Protein AF-0000000067995203 (afdb_homodimer)

Structure (mmCIF, N/CA/C/O backbone):
data_AF-0000000067995203-model_v1
#
loop_
_entity.id
_entity.type
_entity.pdbx_description
1 polymer 'Molybdopterin converting factor'
#
loop_
_atom_site.group_PDB
_atom_site.id
_atom_site.type_symbol
_atom_site.label_atom_id
_atom_site.label_alt_id
_atom_site.label_comp_id
_atom_site.label_asym_id
_atom_site.label_entity_id
_atom_site.label_seq_id
_atom_site.pdbx_PDB_ins_code
_atom_site.Cartn_x
_atom_site.Cartn_y
_atom_site.Cartn_z
_atom_site.occupancy
_atom_site.B_iso_or_equiv
_atom_site.auth_seq_id
_atom_site.auth_comp_id
_atom_site.auth_asym_id
_atom_site.auth_atom_id
_atom_site.pdbx_PDB_model_num
ATOM 1 N N . MET A 1 1 ? -20.234 -5.094 -6.039 1 70 1 MET A N 1
ATOM 2 C CA . MET A 1 1 ? -20.188 -4.992 -4.582 1 70 1 MET A CA 1
ATOM 3 C C . MET A 1 1 ? -20.172 -3.531 -4.141 1 70 1 MET A C 1
ATOM 5 O O . MET A 1 1 ? -19.625 -2.674 -4.836 1 70 1 MET A O 1
ATOM 9 N N . ASP A 1 2 ? -20.859 -3.227 -3.012 1 87.19 2 ASP A N 1
ATOM 10 C CA . ASP A 1 2 ? -20.953 -1.839 -2.568 1 87.19 2 ASP A CA 1
ATOM 11 C C . ASP A 1 2 ? -19.672 -1.395 -1.884 1 87.19 2 ASP A C 1
ATOM 13 O O . ASP A 1 2 ? -19.031 -2.182 -1.184 1 87.19 2 ASP A O 1
ATOM 17 N N . SER A 1 3 ? -19.219 -0.251 -2.26 1 94.94 3 SER A N 1
ATOM 18 C CA . SER A 1 3 ? -18.062 0.352 -1.594 1 94.94 3 SER A CA 1
ATOM 19 C C . SER A 1 3 ? -18.422 0.775 -0.17 1 94.94 3 SER A C 1
ATOM 21 O O . SER A 1 3 ? -19.578 1.061 0.134 1 94.94 3 SER A O 1
ATOM 23 N N . THR A 1 4 ? -17.422 0.722 0.713 1 97.31 4 THR A N 1
ATOM 24 C CA . THR A 1 4 ? -17.641 1.031 2.121 1 97.31 4 THR A CA 1
ATOM 25 C C . THR A 1 4 ? -16.438 1.755 2.717 1 97.31 4 THR A C 1
ATOM 27 O O . THR A 1 4 ? -15.297 1.429 2.4 1 97.31 4 THR A O 1
ATOM 30 N N . VAL A 1 5 ? -16.734 2.762 3.533 1 98.69 5 VAL A N 1
ATOM 31 C CA . VAL A 1 5 ? -15.711 3.332 4.406 1 98.69 5 VAL A CA 1
ATOM 32 C C . VAL A 1 5 ? -15.68 2.568 5.73 1 98.69 5 VAL A C 1
ATOM 34 O O . VAL A 1 5 ? -16.625 2.646 6.52 1 98.69 5 VAL A O 1
ATOM 37 N N . VAL A 1 6 ? -14.664 1.92 5.98 1 98.75 6 VAL A N 1
ATOM 38 C CA . VAL A 1 6 ? -14.531 1.045 7.141 1 98.75 6 VAL A CA 1
ATOM 39 C C . VAL A 1 6 ? -14.18 1.872 8.375 1 98.75 6 VAL A C 1
ATOM 41 O O . VAL A 1 6 ? -14.633 1.57 9.477 1 98.75 6 VAL A O 1
ATOM 44 N N . HIS A 1 7 ? -13.352 2.887 8.148 1 98.88 7 HIS A N 1
ATOM 45 C CA . HIS A 1 7 ? -12.836 3.635 9.289 1 98.88 7 HIS A CA 1
ATOM 46 C C . HIS A 1 7 ? -12.227 4.965 8.852 1 98.88 7 HIS A C 1
ATOM 48 O O . HIS A 1 7 ? -11.617 5.051 7.781 1 98.88 7 HIS A O 1
ATOM 54 N N . ALA A 1 8 ? -12.406 5.941 9.594 1 98.88 8 ALA A N 1
ATOM 55 C CA . ALA A 1 8 ? -11.727 7.23 9.508 1 98.88 8 ALA A CA 1
ATOM 56 C C . ALA A 1 8 ? -11.414 7.777 10.898 1 98.88 8 ALA A C 1
ATOM 58 O O . ALA A 1 8 ? -12.273 7.793 11.773 1 98.88 8 ALA A O 1
ATOM 59 N N . SER A 1 9 ? -10.18 8.195 11.094 1 98.81 9 SER A N 1
ATOM 60 C CA . SER A 1 9 ? -9.883 8.781 12.398 1 98.81 9 SER A CA 1
ATOM 61 C C . SER A 1 9 ? -8.711 9.75 12.32 1 98.81 9 SER A C 1
ATOM 63 O O . SER A 1 9 ? -7.902 9.68 11.398 1 98.81 9 SER A O 1
ATOM 65 N N . ILE A 1 10 ? -8.641 10.641 13.18 1 98.75 10 ILE A N 1
ATOM 66 C CA . ILE A 1 10 ? -7.52 11.523 13.492 1 98.75 10 ILE A CA 1
ATOM 67 C C . ILE A 1 10 ? -7.105 11.328 14.953 1 98.75 10 ILE A C 1
ATOM 69 O O . ILE A 1 10 ? -7.945 11.375 15.852 1 98.75 10 ILE A O 1
ATOM 73 N N . THR A 1 11 ? -5.898 11.109 15.211 1 98.62 11 THR A N 1
ATOM 74 C CA . THR A 1 11 ? -5.445 10.727 16.547 1 98.62 11 THR A CA 1
ATOM 75 C C . THR A 1 11 ? -4.066 11.305 16.828 1 98.62 11 THR A C 1
ATOM 77 O O . THR A 1 11 ? -3.342 11.688 15.914 1 98.62 11 THR A O 1
ATOM 80 N N . GLU A 1 12 ? -3.707 11.344 18.094 1 98.06 12 GLU A N 1
ATOM 81 C CA . GLU A 1 12 ? -2.355 11.734 18.484 1 98.06 12 GLU A CA 1
ATOM 82 C C . GLU A 1 12 ? -1.464 10.508 18.688 1 98.06 12 GLU A C 1
ATOM 84 O O . GLU A 1 12 ? -0.243 10.633 18.797 1 98.06 12 GLU A O 1
ATOM 89 N N . ASP A 1 13 ? -2.045 9.375 18.641 1 98.38 13 ASP A N 1
ATOM 90 C CA . ASP A 1 13 ? -1.312 8.133 18.891 1 98.38 13 ASP A CA 1
ATOM 91 C C . ASP A 1 13 ? -0.648 7.617 17.625 1 98.38 13 ASP A C 1
ATOM 93 O O . ASP A 1 13 ? -1.104 7.906 16.516 1 98.38 13 ASP A O 1
ATOM 97 N N . PRO A 1 14 ? 0.471 6.836 17.875 1 98.56 14 PRO A N 1
ATOM 98 C CA . PRO A 1 14 ? 1.104 6.227 16.703 1 98.56 14 PRO A CA 1
ATOM 99 C C . PRO A 1 14 ? 0.132 5.395 15.867 1 98.56 14 PRO A C 1
ATOM 101 O O . PRO A 1 14 ? -0.771 4.762 16.422 1 98.56 14 PRO A O 1
ATOM 104 N N . LEU A 1 15 ? 0.304 5.355 14.57 1 98.75 15 LEU A N 1
ATOM 105 C CA . LEU A 1 15 ? -0.609 4.652 13.672 1 98.75 15 LEU A CA 1
ATOM 106 C C . LEU A 1 15 ? -0.181 3.201 13.492 1 98.75 15 LEU A C 1
ATOM 108 O O . LEU A 1 15 ? -1.016 2.332 13.227 1 98.75 15 LEU A O 1
ATOM 112 N N . GLU A 1 16 ? 1.098 2.93 13.68 1 98.06 16 GLU A N 1
ATOM 113 C CA . GLU A 1 16 ? 1.677 1.63 13.352 1 98.06 16 GLU A CA 1
ATOM 114 C C . GLU A 1 16 ? 0.965 0.507 14.102 1 98.06 16 GLU A C 1
ATOM 116 O O . GLU A 1 16 ? 0.641 -0.528 13.516 1 98.06 16 GLU A O 1
ATOM 121 N N . PRO A 1 17 ? 0.619 0.726 15.375 1 98 17 PRO A N 1
ATOM 122 C CA . PRO A 1 17 ? -0.048 -0.342 16.125 1 98 17 PRO A CA 1
ATOM 123 C C . PRO A 1 17 ? -1.452 -0.64 15.602 1 98 17 PRO A C 1
ATOM 125 O O . PRO A 1 17 ? -2.035 -1.672 15.938 1 98 17 PRO A O 1
ATOM 128 N N . LEU A 1 18 ? -2.039 0.236 14.789 1 98.25 18 LEU A N 1
ATOM 129 C CA . LEU A 1 18 ? -3.41 0.075 14.32 1 98.25 18 LEU A CA 1
ATOM 130 C C . LEU A 1 18 ? -3.455 -0.824 13.086 1 98.25 18 LEU A C 1
ATOM 132 O O . LEU A 1 18 ? -4.527 -1.298 12.695 1 98.25 18 LEU A O 1
ATOM 136 N N . LEU A 1 19 ? -2.33 -1.052 12.484 1 98 19 LEU A N 1
ATOM 137 C CA . LEU A 1 19 ? -2.273 -1.602 11.141 1 98 19 LEU A CA 1
ATOM 138 C C . LEU A 1 19 ? -2.879 -3 11.094 1 98 19 LEU A C 1
ATOM 140 O O . LEU A 1 19 ? -3.654 -3.318 10.188 1 98 19 LEU A O 1
ATOM 144 N N . ALA A 1 20 ? -2.512 -3.816 12.047 1 96.81 20 ALA A N 1
ATOM 145 C CA . ALA A 1 20 ? -3.025 -5.184 12.039 1 96.81 20 ALA A CA 1
ATOM 146 C C . ALA A 1 20 ? -4.551 -5.199 12.109 1 96.81 20 ALA A C 1
ATOM 148 O O . ALA A 1 20 ? -5.203 -5.883 11.312 1 96.81 20 ALA A O 1
ATOM 149 N N . GLY A 1 21 ? -5.109 -4.461 13.062 1 98.06 21 GLY A N 1
ATOM 150 C CA . GLY A 1 21 ? -6.555 -4.355 13.172 1 98.06 21 GLY A CA 1
ATOM 151 C C . GLY A 1 21 ? -7.199 -3.703 11.961 1 98.06 21 GLY A C 1
ATOM 152 O O . GLY A 1 21 ? -8.297 -4.082 11.555 1 98.06 21 GLY A O 1
ATOM 153 N N . ALA A 1 22 ? -6.516 -2.713 11.367 1 98.75 22 ALA A N 1
ATOM 154 C CA . ALA A 1 22 ? -6.992 -2.039 10.164 1 98.75 22 ALA A CA 1
ATOM 155 C C . ALA A 1 22 ? -7.117 -3.018 9 1 98.75 22 ALA A C 1
ATOM 157 O O . ALA A 1 22 ? -8.133 -3.037 8.305 1 98.75 22 ALA A O 1
ATOM 158 N N . LYS A 1 23 ? -6.086 -3.85 8.789 1 98.44 23 LYS A N 1
ATOM 159 C CA . LYS A 1 23 ? -6.109 -4.848 7.723 1 98.44 23 LYS A CA 1
ATOM 160 C C . LYS A 1 23 ? -7.254 -5.84 7.922 1 98.44 23 LYS A C 1
ATOM 162 O O . LYS A 1 23 ? -7.996 -6.133 6.984 1 98.44 23 LYS A O 1
ATOM 167 N N . GLU A 1 24 ? -7.383 -6.266 9.141 1 97.69 24 GLU A N 1
ATOM 168 C CA . GLU A 1 24 ? -8.422 -7.242 9.453 1 97.69 24 GLU A CA 1
ATOM 169 C C . GLU A 1 24 ? -9.812 -6.672 9.18 1 97.69 24 GLU A C 1
ATOM 171 O O . GLU A 1 24 ? -10.672 -7.355 8.609 1 97.69 24 GLU A O 1
ATOM 176 N N . SER A 1 25 ? -10.062 -5.449 9.578 1 98.5 25 SER A N 1
ATOM 177 C CA . SER A 1 25 ? -11.383 -4.848 9.445 1 98.5 25 SER A CA 1
ATOM 178 C C . SER A 1 25 ? -11.672 -4.461 7.996 1 98.5 25 SER A C 1
ATOM 180 O O . SER A 1 25 ? -12.828 -4.438 7.57 1 98.5 25 SER A O 1
ATOM 182 N N . THR A 1 26 ? -10.656 -4.199 7.211 1 98.69 26 THR A N 1
ATOM 183 C CA . THR A 1 26 ? -10.828 -3.725 5.844 1 98.69 26 THR A CA 1
ATOM 184 C C . THR A 1 26 ? -11.047 -4.895 4.887 1 98.69 26 THR A C 1
ATOM 186 O O . THR A 1 26 ? -11.812 -4.785 3.928 1 98.69 26 THR A O 1
ATOM 189 N N . MET A 1 27 ? -10.438 -6 5.203 1 98 27 MET A N 1
ATOM 190 C CA . MET A 1 27 ? -10.445 -7.148 4.301 1 98 27 MET A CA 1
ATOM 191 C C . MET A 1 27 ? -11.688 -8.008 4.52 1 98 27 MET A C 1
ATOM 193 O O . MET A 1 27 ? -12.195 -8.102 5.637 1 98 27 MET A O 1
ATOM 197 N N . THR A 1 28 ? -12.188 -8.562 3.475 1 96.62 28 THR A N 1
ATOM 198 C CA . THR A 1 28 ? -13.141 -9.672 3.477 1 96.62 28 THR A CA 1
ATOM 199 C C . THR A 1 28 ? -12.625 -10.828 2.633 1 96.62 28 THR A C 1
ATOM 201 O O . THR A 1 28 ? -11.602 -10.711 1.96 1 96.62 28 THR A O 1
ATOM 204 N N . ARG A 1 29 ? -13.297 -11.922 2.627 1 94 29 ARG A N 1
ATOM 205 C CA . ARG A 1 29 ? -12.875 -13.102 1.881 1 94 29 ARG A CA 1
ATOM 206 C C . ARG A 1 29 ? -12.984 -12.867 0.378 1 94 29 ARG A C 1
ATOM 208 O O . ARG A 1 29 ? -12.445 -13.641 -0.417 1 94 29 ARG A O 1
ATOM 215 N N . ALA A 1 30 ? -13.727 -11.789 0.041 1 93.88 30 ALA A N 1
ATOM 216 C CA . ALA A 1 30 ? -13.938 -11.516 -1.377 1 93.88 30 ALA A CA 1
ATOM 217 C C . ALA A 1 30 ? -12.844 -10.602 -1.925 1 93.88 30 ALA A C 1
ATOM 219 O O . ALA A 1 30 ? -12.742 -10.406 -3.139 1 93.88 30 ALA A O 1
ATOM 220 N N . MET A 1 31 ? -12.047 -10 -1.038 1 96.19 31 MET A N 1
ATOM 221 C CA . MET A 1 31 ? -11.016 -9.055 -1.458 1 96.19 31 MET A CA 1
ATOM 222 C C . MET A 1 31 ? -9.734 -9.781 -1.834 1 96.19 31 MET A C 1
ATOM 224 O O . MET A 1 31 ? -9.148 -10.484 -1.01 1 96.19 31 MET A O 1
ATOM 228 N N . GLY A 1 32 ? -9.297 -9.547 -3.057 1 97.19 32 GLY A N 1
ATOM 229 C CA . GLY A 1 32 ? -8.086 -10.195 -3.529 1 97.19 32 GLY A CA 1
ATOM 230 C C . GLY A 1 32 ? -6.867 -9.297 -3.486 1 97.19 32 GLY A C 1
ATOM 231 O O . GLY A 1 32 ? -5.762 -9.719 -3.832 1 97.19 32 GLY A O 1
ATOM 232 N N . ALA A 1 33 ? -7.109 -8.039 -3.107 1 98.69 33 ALA A N 1
ATOM 233 C CA . ALA A 1 33 ? -6.016 -7.07 -3.107 1 98.69 33 ALA A CA 1
ATOM 234 C C . ALA A 1 33 ? -6.148 -6.086 -1.948 1 98.69 33 ALA A C 1
ATOM 236 O O . ALA A 1 33 ? -7.246 -5.594 -1.67 1 98.69 33 ALA A O 1
ATOM 237 N N . LEU A 1 34 ? -5.074 -5.852 -1.275 1 98.94 34 LEU A N 1
ATOM 238 C CA . LEU A 1 34 ? -4.941 -4.789 -0.287 1 98.94 34 LEU A CA 1
ATOM 239 C C . LEU A 1 34 ? -3.77 -3.875 -0.625 1 98.94 34 LEU A C 1
ATOM 241 O O . LEU A 1 34 ? -2.666 -4.352 -0.897 1 98.94 34 LEU A O 1
ATOM 245 N N . VAL A 1 35 ? -4.031 -2.6 -0.674 1 98.94 35 VAL A N 1
ATOM 246 C CA . VAL A 1 35 ? -2.973 -1.601 -0.792 1 98.94 35 VAL A CA 1
ATOM 247 C C . VAL A 1 35 ? -2.947 -0.726 0.459 1 98.94 35 VAL A C 1
ATOM 249 O O . VAL A 1 35 ? -3.992 -0.264 0.924 1 98.94 35 VAL A O 1
ATOM 252 N N . VAL A 1 36 ? -1.804 -0.578 1.008 1 98.94 36 VAL A N 1
ATOM 253 C CA . VAL A 1 36 ? -1.578 0.279 2.168 1 98.94 36 VAL A CA 1
ATOM 254 C C . VAL A 1 36 ? -0.607 1.399 1.802 1 98.94 36 VAL A C 1
ATOM 256 O O . VAL A 1 36 ? 0.439 1.15 1.198 1 98.94 36 VAL A O 1
ATOM 259 N N . PHE A 1 37 ? -0.979 2.537 2.125 1 98.94 37 PHE A N 1
ATOM 260 C CA . PHE A 1 37 ? -0.102 3.693 1.999 1 98.94 37 PHE A CA 1
ATOM 261 C C . PHE A 1 37 ? 0.233 4.27 3.369 1 98.94 37 PHE A C 1
ATOM 263 O O . PHE A 1 37 ? -0.659 4.484 4.191 1 98.94 37 PHE A O 1
ATOM 270 N N . ASP A 1 38 ? 1.45 4.516 3.57 1 98.88 38 ASP A N 1
ATOM 271 C CA . ASP A 1 38 ? 1.92 5.266 4.73 1 98.88 38 ASP A CA 1
ATOM 272 C C . ASP A 1 38 ? 2.678 6.52 4.305 1 98.88 38 ASP A C 1
ATOM 274 O O . ASP A 1 38 ? 3.721 6.43 3.654 1 98.88 38 ASP A O 1
ATOM 278 N N . GLY A 1 39 ? 2.139 7.652 4.633 1 98.31 39 GLY A N 1
ATOM 279 C CA . GLY A 1 39 ? 2.926 8.875 4.609 1 98.31 39 GLY A CA 1
ATOM 280 C C . GLY A 1 39 ? 3.826 9.031 5.82 1 98.31 39 GLY A C 1
ATOM 281 O O . GLY A 1 39 ? 3.344 9.156 6.949 1 98.31 39 GLY A O 1
ATOM 282 N N . ILE A 1 40 ? 5.078 9.078 5.586 1 97.5 40 ILE A N 1
ATOM 283 C CA . ILE A 1 40 ? 6.078 8.977 6.641 1 97.5 40 ILE A CA 1
ATOM 284 C C . ILE A 1 40 ? 6.824 10.305 6.777 1 97.5 40 ILE A C 1
ATOM 286 O O . ILE A 1 40 ? 7.184 10.922 5.773 1 97.5 40 ILE A O 1
ATOM 290 N N . VAL A 1 41 ? 7.02 10.695 7.992 1 95.44 41 VAL A N 1
ATOM 291 C CA . VAL A 1 41 ? 7.77 11.922 8.242 1 95.44 41 VAL A CA 1
ATOM 292 C C . VAL A 1 41 ? 9.242 11.711 7.891 1 95.44 41 VAL A C 1
ATOM 294 O O . VAL A 1 41 ? 9.891 10.812 8.43 1 95.44 41 VAL A O 1
ATOM 297 N N . ARG A 1 42 ? 9.766 12.57 7.004 1 93.81 42 ARG A N 1
ATOM 298 C CA . ARG A 1 42 ? 11.141 12.461 6.523 1 93.81 42 ARG A CA 1
ATOM 299 C C . ARG A 1 42 ? 12.07 13.352 7.328 1 93.81 42 ARG A C 1
ATOM 301 O O . ARG A 1 42 ? 11.617 14.188 8.117 1 93.81 42 ARG A O 1
ATOM 308 N N . ASP A 1 43 ? 13.32 13.094 6.973 1 91.69 43 ASP A N 1
ATOM 309 C CA . ASP A 1 43 ? 14.328 13.844 7.719 1 91.69 43 ASP A CA 1
ATOM 310 C C . ASP A 1 43 ? 14.703 15.133 6.988 1 91.69 43 ASP A C 1
ATOM 312 O O . ASP A 1 43 ? 15.625 15.836 7.402 1 91.69 43 ASP A O 1
ATOM 316 N N . HIS A 1 44 ? 14.07 15.359 5.891 1 86.5 44 HIS A N 1
ATOM 317 C CA . HIS A 1 44 ? 14.367 16.578 5.141 1 86.5 44 HIS A CA 1
ATOM 318 C C . HIS A 1 44 ? 13.156 17.031 4.332 1 86.5 44 HIS A C 1
ATOM 320 O O . HIS A 1 44 ? 12.227 16.25 4.102 1 86.5 44 HIS A O 1
ATOM 326 N N . ASP A 1 45 ? 13.211 18.297 4.113 1 78.69 45 ASP A N 1
ATOM 327 C CA . ASP A 1 45 ? 12.219 18.922 3.25 1 78.69 45 ASP A CA 1
ATOM 328 C C . ASP A 1 45 ? 12.875 19.906 2.275 1 78.69 45 ASP A C 1
ATOM 330 O O . ASP A 1 45 ? 13.469 20.906 2.689 1 78.69 45 ASP A O 1
ATOM 334 N N . HIS A 1 46 ? 12.703 19.5 0.921 1 79.25 46 HIS A N 1
ATOM 335 C CA . HIS A 1 46 ? 13.32 20.312 -0.121 1 79.25 46 HIS A CA 1
ATOM 336 C C . HIS A 1 46 ? 14.797 20.562 0.172 1 79.25 46 HIS A C 1
ATOM 338 O O . HIS A 1 46 ? 15.258 21.703 0.126 1 79.25 46 HIS A O 1
ATOM 344 N N . GLY A 1 47 ? 15.422 19.5 0.625 1 79.5 47 GLY A N 1
ATOM 345 C CA . GLY A 1 47 ? 16.859 19.562 0.768 1 79.5 47 GLY A CA 1
ATOM 346 C C . GLY A 1 47 ? 17.312 20.062 2.133 1 79.5 47 GLY A C 1
ATOM 347 O O . GLY A 1 47 ? 18.5 20.016 2.463 1 79.5 47 GLY A O 1
ATOM 348 N N . GLU A 1 48 ? 16.359 20.594 2.922 1 82.12 48 GLU A N 1
ATOM 349 C CA . GLU A 1 48 ? 16.703 21.078 4.254 1 82.12 48 GLU A CA 1
ATOM 350 C C . GLU A 1 48 ? 16.391 20.031 5.32 1 82.12 48 GLU A C 1
ATOM 352 O O . GLU A 1 48 ? 15.312 19.438 5.309 1 82.12 48 GLU A O 1
ATOM 357 N N . PRO A 1 49 ? 17.344 19.938 6.215 1 85.44 49 PRO A N 1
ATOM 358 C CA . PRO A 1 49 ? 17.094 18.969 7.285 1 85.44 49 PRO A CA 1
ATOM 359 C C . PRO A 1 49 ? 15.969 19.391 8.227 1 85.44 49 PRO A C 1
ATOM 361 O O . PRO A 1 49 ? 15.82 20.578 8.508 1 85.44 49 PRO A O 1
ATOM 364 N N . VAL A 1 50 ? 15.102 18.531 8.523 1 83 50 VAL A N 1
ATOM 365 C CA . VAL A 1 50 ? 14 18.75 9.453 1 83 50 VAL A CA 1
ATOM 366 C C . VAL A 1 50 ? 14.312 18.094 10.797 1 83 50 VAL A C 1
ATOM 368 O O . VAL A 1 50 ? 14.703 16.922 10.844 1 83 50 VAL A O 1
ATOM 371 N N . ALA A 1 51 ? 14.156 18.844 11.805 1 77.38 51 ALA A N 1
ATOM 372 C CA . ALA A 1 51 ? 14.453 18.344 13.148 1 77.38 51 ALA A CA 1
ATOM 373 C C . ALA A 1 51 ? 13.195 17.812 13.828 1 77.38 51 ALA A C 1
ATOM 375 O O . ALA A 1 51 ? 13.242 16.797 14.539 1 77.38 51 ALA A O 1
ATOM 376 N N . ALA A 1 52 ? 12.148 18.625 13.695 1 78.06 52 ALA A N 1
ATOM 377 C CA . ALA A 1 52 ? 10.875 18.234 14.297 1 78.06 52 ALA A CA 1
ATOM 378 C C . ALA A 1 52 ? 9.695 18.641 13.414 1 78.06 52 ALA A C 1
ATOM 380 O O . ALA A 1 52 ? 9.812 19.578 12.609 1 78.06 52 ALA A O 1
ATOM 381 N N . LEU A 1 53 ? 8.719 17.891 13.594 1 87.94 53 LEU A N 1
ATOM 382 C CA . LEU A 1 53 ? 7.508 18.141 12.82 1 87.94 53 LEU A CA 1
ATOM 383 C C . LEU A 1 53 ? 6.258 17.875 13.648 1 87.94 53 LEU A C 1
ATOM 385 O O . LEU A 1 53 ? 6.242 16.953 14.477 1 87.94 53 LEU A O 1
ATOM 389 N N . ALA A 1 54 ? 5.371 18.859 13.586 1 92.94 54 ALA A N 1
ATOM 390 C CA . ALA A 1 54 ? 4.082 18.656 14.25 1 92.94 54 ALA A CA 1
ATOM 391 C C . ALA A 1 54 ? 2.928 18.969 13.297 1 92.94 54 ALA A C 1
ATOM 393 O O . ALA A 1 54 ? 2.99 19.922 12.523 1 92.94 54 ALA A O 1
ATOM 394 N N . TYR A 1 55 ? 1.912 18.141 13.469 1 95.06 55 TYR A N 1
ATOM 395 C CA . TYR A 1 55 ? 0.693 18.359 12.695 1 95.06 55 TYR A CA 1
ATOM 396 C C . TYR A 1 55 ? -0.413 18.938 13.578 1 95.06 55 TYR A C 1
ATOM 398 O O . TYR A 1 55 ? -0.564 18.531 14.734 1 95.06 55 TYR A O 1
ATOM 406 N N . THR A 1 56 ? -1.159 19.859 12.992 1 94.81 56 THR A N 1
ATOM 407 C CA . THR A 1 56 ? -2.369 20.375 13.625 1 94.81 56 THR A CA 1
ATOM 408 C C . THR A 1 56 ? -3.566 20.25 12.688 1 94.81 56 THR A C 1
ATOM 410 O O . TH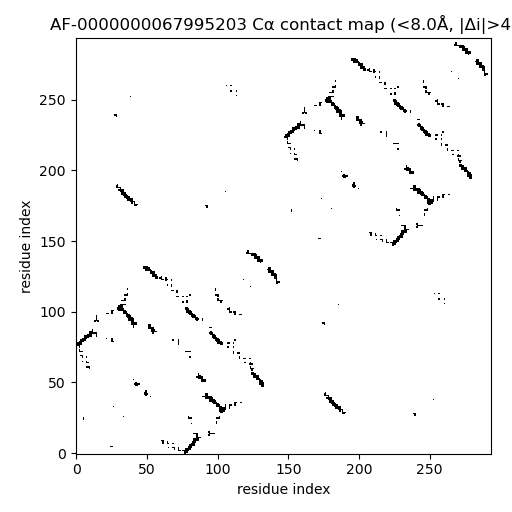R A 1 56 ? -3.426 20.359 11.469 1 94.81 56 THR A O 1
ATOM 413 N N . ALA A 1 57 ? -4.695 20.016 13.336 1 95.25 57 ALA A N 1
ATOM 414 C CA . ALA A 1 57 ? -5.902 19.797 12.539 1 95.25 57 ALA A CA 1
ATOM 415 C C . ALA A 1 57 ? -6.988 20.812 12.914 1 95.25 57 ALA A C 1
ATOM 417 O O . ALA A 1 57 ? -7.172 21.125 14.086 1 95.25 57 ALA A O 1
ATOM 418 N N . HIS A 1 58 ? -7.668 21.297 11.812 1 94.88 58 HIS A N 1
ATOM 419 C CA . HIS A 1 58 ? -8.914 22 12.07 1 94.88 58 HIS A CA 1
ATOM 420 C C . HIS A 1 58 ? -9.891 21.125 12.852 1 94.88 58 HIS A C 1
ATOM 422 O O . HIS A 1 58 ? -9.938 19.906 12.648 1 94.88 58 HIS A O 1
ATOM 428 N N . PRO A 1 59 ? -10.688 21.688 13.695 1 95.94 59 PRO A N 1
ATOM 429 C CA . PRO A 1 59 ? -11.641 20.906 14.484 1 95.94 59 PRO A CA 1
ATOM 430 C C . PRO A 1 59 ? -12.57 20.062 13.617 1 95.94 59 PRO A C 1
ATOM 432 O O . PRO A 1 59 ? -13.039 19 14.055 1 95.94 59 PRO A O 1
ATOM 435 N N . GLN A 1 60 ? -12.766 20.5 12.398 1 96.94 60 GLN A N 1
ATOM 436 C CA . GLN A 1 60 ? -13.688 19.797 11.523 1 96.94 60 GLN A CA 1
ATOM 437 C C . GLN A 1 60 ? -12.945 18.844 10.586 1 96.94 60 GLN A C 1
ATOM 439 O O . GLN A 1 60 ? -13.539 18.266 9.672 1 96.94 60 GLN A O 1
ATOM 444 N N . ALA A 1 61 ? -11.68 18.625 10.812 1 98 61 ALA A N 1
ATOM 445 C CA . ALA A 1 61 ? -10.852 17.828 9.906 1 98 61 ALA A CA 1
ATOM 446 C C . ALA A 1 61 ? -11.43 16.422 9.734 1 98 61 ALA A C 1
ATOM 448 O O . ALA A 1 61 ? -11.398 15.859 8.641 1 98 61 ALA A O 1
ATOM 449 N N . ILE A 1 62 ? -12.023 15.906 10.797 1 98.5 62 ILE A N 1
ATOM 450 C CA . ILE A 1 62 ? -12.531 14.539 10.75 1 98.5 62 ILE A CA 1
ATOM 451 C C . ILE A 1 62 ? -13.711 14.461 9.781 1 98.5 62 ILE A C 1
ATOM 453 O O . ILE A 1 62 ? -13.867 13.469 9.07 1 98.5 62 ILE A O 1
ATOM 457 N N . ASP A 1 63 ? -14.531 15.469 9.75 1 98.56 63 ASP A N 1
ATOM 458 C CA . ASP A 1 63 ? -15.648 15.5 8.82 1 98.56 63 ASP A CA 1
ATOM 459 C C . ASP A 1 63 ? -15.164 15.5 7.371 1 98.56 63 ASP A C 1
ATOM 461 O O . ASP A 1 63 ? -15.742 14.828 6.516 1 98.56 63 ASP A O 1
ATOM 465 N N . TYR A 1 64 ? -14.141 16.266 7.109 1 98.31 64 TYR A N 1
ATOM 466 C CA . TYR A 1 64 ? -13.555 16.312 5.777 1 98.31 64 TYR A CA 1
ATOM 467 C C . TYR A 1 64 ? -12.945 14.977 5.391 1 98.31 64 TYR A C 1
ATOM 469 O O . TYR A 1 64 ? -13.117 14.516 4.262 1 98.31 64 TYR A O 1
ATOM 477 N N . LEU A 1 65 ? -12.273 14.344 6.336 1 98.81 65 LEU A N 1
ATOM 478 C CA . LEU A 1 65 ? -11.664 13.047 6.082 1 98.81 65 LEU A CA 1
ATOM 479 C C . LEU A 1 65 ? -12.727 12.016 5.691 1 98.81 65 LEU A C 1
ATOM 481 O O . LEU A 1 65 ? -12.57 11.305 4.699 1 98.81 65 LEU A O 1
ATOM 485 N N . GLU A 1 66 ? -13.797 11.992 6.418 1 98.81 66 GLU A N 1
ATOM 486 C CA . GLU A 1 66 ? -14.891 11.07 6.129 1 98.81 66 GLU A CA 1
ATOM 487 C C . GLU A 1 66 ? -15.516 11.359 4.77 1 98.81 66 GLU A C 1
ATOM 489 O O . GLU A 1 66 ? -15.828 10.438 4.012 1 98.81 66 GLU A O 1
ATOM 494 N N . ARG A 1 67 ? -15.68 12.625 4.504 1 98.69 67 ARG A N 1
ATOM 495 C CA . ARG A 1 67 ? -16.266 13.023 3.23 1 98.69 67 ARG A CA 1
ATOM 496 C C . ARG A 1 67 ? -15.391 12.594 2.061 1 98.69 67 ARG A C 1
ATOM 498 O O . ARG A 1 67 ? -15.898 12.117 1.042 1 98.69 67 ARG A O 1
ATOM 505 N N . VAL A 1 68 ? -14.094 12.797 2.215 1 98.75 68 VAL A N 1
ATOM 506 C CA . VAL A 1 68 ? -13.156 12.391 1.175 1 98.75 68 VAL A CA 1
ATOM 507 C C . VAL A 1 68 ? -13.266 10.891 0.931 1 98.75 68 VAL A C 1
ATOM 509 O O . VAL A 1 68 ? -13.414 10.453 -0.212 1 98.75 68 VAL A O 1
ATOM 512 N N . LEU A 1 69 ? -13.25 10.086 1.993 1 98.88 69 LEU A N 1
ATOM 513 C CA . LEU A 1 69 ? -13.305 8.641 1.838 1 98.88 69 LEU A CA 1
ATOM 514 C C . LEU A 1 69 ? -14.625 8.203 1.216 1 98.88 69 LEU A C 1
ATOM 516 O O . LEU A 1 69 ? -14.656 7.328 0.349 1 98.88 69 LEU A O 1
ATOM 520 N N . ARG A 1 70 ? -15.695 8.867 1.637 1 98.69 70 ARG A N 1
ATOM 521 C CA . ARG A 1 70 ? -17 8.555 1.067 1 98.69 70 ARG A CA 1
ATOM 522 C C . ARG A 1 70 ? -17.047 8.875 -0.424 1 98.69 70 ARG A C 1
ATOM 524 O O . ARG A 1 70 ? -17.578 8.102 -1.217 1 98.69 70 ARG A O 1
ATOM 531 N N . SER A 1 71 ? -16.516 9.992 -0.765 1 98.62 71 SER A N 1
ATOM 532 C CA . SER A 1 71 ? -16.5 10.383 -2.17 1 98.62 71 SER A CA 1
ATOM 533 C C . SER A 1 71 ? -15.711 9.391 -3.016 1 98.62 71 SER A C 1
ATOM 535 O O . SER A 1 71 ? -16.109 9.047 -4.129 1 98.62 71 SER A O 1
ATOM 537 N N . VAL A 1 72 ? -14.555 8.898 -2.525 1 98.81 72 VAL A N 1
ATOM 538 C CA . VAL A 1 72 ? -13.75 7.91 -3.234 1 98.81 72 VAL A CA 1
ATOM 539 C C . VAL A 1 72 ? -14.523 6.602 -3.357 1 98.81 72 VAL A C 1
ATOM 541 O O . VAL A 1 72 ? -14.539 5.984 -4.426 1 98.81 72 VAL A O 1
ATOM 544 N N . ALA A 1 73 ? -15.18 6.219 -2.291 1 98.56 73 ALA A N 1
ATOM 545 C CA . ALA A 1 73 ? -15.977 4.992 -2.287 1 98.56 73 ALA A CA 1
ATOM 546 C C . ALA A 1 73 ? -17.125 5.074 -3.293 1 98.56 73 ALA A C 1
ATOM 548 O O . ALA A 1 73 ? -17.484 4.074 -3.916 1 98.56 73 ALA A O 1
ATOM 549 N N . GLU A 1 74 ? -17.672 6.238 -3.436 1 97.69 74 GLU A N 1
ATOM 550 C CA . GLU A 1 74 ? -18.75 6.449 -4.387 1 97.69 74 GLU A CA 1
ATOM 551 C C . GLU A 1 74 ? -18.25 6.41 -5.824 1 97.69 74 GLU A C 1
ATOM 553 O O . GLU A 1 74 ? -18.938 5.922 -6.719 1 97.69 74 GLU A O 1
ATOM 558 N N . GLU A 1 75 ? -17.094 6.906 -6.02 1 98.06 75 GLU A N 1
ATOM 559 C CA . GLU A 1 75 ? -16.5 7.02 -7.352 1 98.06 75 GLU A CA 1
ATOM 560 C C . GLU A 1 75 ? -15.969 5.676 -7.84 1 98.06 75 GLU A C 1
ATOM 562 O O . GLU A 1 75 ? -15.977 5.395 -9.039 1 98.06 75 GLU A O 1
ATOM 567 N N . ILE A 1 76 ? -15.492 4.855 -6.938 1 98.38 76 ILE A N 1
ATOM 568 C CA . ILE A 1 76 ? -14.859 3.586 -7.281 1 98.38 76 ILE A CA 1
ATOM 569 C C . ILE A 1 76 ? -15.641 2.434 -6.645 1 98.38 76 ILE A C 1
ATOM 571 O O . ILE A 1 76 ? -15.453 2.129 -5.465 1 98.38 76 ILE A O 1
ATOM 575 N N . PRO A 1 77 ? -16.406 1.76 -7.438 1 96.88 77 PRO A N 1
ATOM 576 C CA . PRO A 1 77 ? -17.219 0.675 -6.879 1 96.88 77 PRO A CA 1
ATOM 577 C C . PRO A 1 77 ? -16.375 -0.515 -6.422 1 96.88 77 PRO A C 1
ATOM 579 O O . PRO A 1 77 ? -15.367 -0.846 -7.055 1 96.88 77 PRO A O 1
ATOM 582 N N . GLY A 1 78 ? -16.766 -1.071 -5.309 1 97.5 78 GLY A N 1
ATOM 583 C CA . GLY A 1 78 ? -16.188 -2.344 -4.887 1 97.5 78 GLY A CA 1
ATOM 584 C C . GLY A 1 78 ? -14.977 -2.191 -3.996 1 97.5 78 GLY A C 1
ATOM 585 O O . GLY A 1 78 ? -14.164 -3.113 -3.877 1 97.5 78 GLY A O 1
ATOM 586 N N . VAL A 1 79 ? -14.836 -0.969 -3.369 1 98.75 79 VAL A N 1
ATOM 587 C CA . VAL A 1 79 ? -13.656 -0.769 -2.533 1 98.75 79 VAL A CA 1
ATOM 588 C C . VAL A 1 79 ? -14.07 -0.66 -1.068 1 98.75 79 VAL A C 1
ATOM 590 O O . VAL A 1 79 ? -15.203 -0.293 -0.765 1 98.75 79 VAL A O 1
ATOM 593 N N . ARG A 1 80 ? -13.195 -1.066 -0.198 1 98.88 80 ARG A N 1
ATOM 594 C CA . ARG A 1 80 ? -13.266 -0.826 1.239 1 98.88 80 ARG A CA 1
ATOM 595 C C . ARG A 1 80 ? -12.102 0.038 1.711 1 98.88 80 ARG A C 1
ATOM 597 O O . ARG A 1 80 ? -10.938 -0.286 1.456 1 98.88 80 ARG A O 1
ATOM 604 N N . LEU A 1 81 ? -12.43 1.141 2.396 1 98.94 81 LEU A N 1
ATOM 605 C CA . LEU A 1 81 ? -11.43 2.16 2.676 1 98.94 81 LEU A CA 1
ATOM 606 C C . LEU A 1 81 ? -11.266 2.369 4.176 1 98.94 81 LEU A C 1
ATOM 608 O O . LEU A 1 81 ? -12.258 2.402 4.914 1 98.94 81 LEU A O 1
ATOM 612 N N . TRP A 1 82 ? -10.055 2.445 4.613 1 98.94 82 TRP A N 1
ATOM 613 C CA . TRP A 1 82 ? -9.633 2.775 5.969 1 98.94 82 TRP 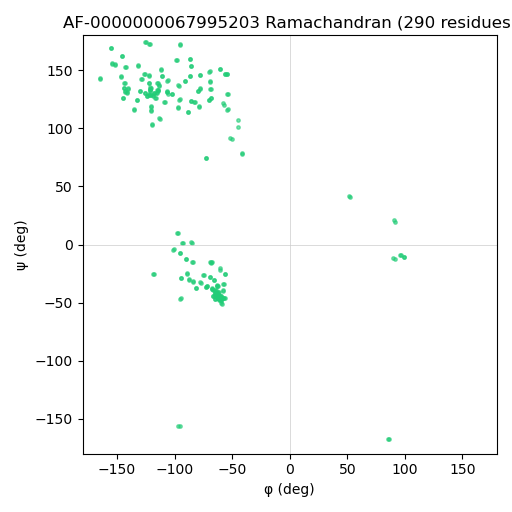A CA 1
ATOM 614 C C . TRP A 1 82 ? -8.562 3.867 5.953 1 98.94 82 TRP A C 1
ATOM 616 O O . TRP A 1 82 ? -7.648 3.838 5.129 1 98.94 82 TRP A O 1
ATOM 626 N N . ALA A 1 83 ? -8.742 4.914 6.82 1 98.94 83 ALA A N 1
ATOM 627 C CA . ALA A 1 83 ? -7.691 5.922 6.895 1 98.94 83 ALA A CA 1
ATOM 628 C C . ALA A 1 83 ? -7.57 6.488 8.312 1 98.94 83 ALA A C 1
ATOM 630 O O . ALA A 1 83 ? -8.57 6.629 9.016 1 98.94 83 ALA A O 1
ATOM 631 N N . ALA A 1 84 ? -6.406 6.785 8.703 1 98.94 84 ALA A N 1
ATOM 632 C CA . ALA A 1 84 ? -6.113 7.48 9.953 1 98.94 84 ALA A CA 1
ATOM 633 C C . ALA A 1 84 ? -4.984 8.492 9.773 1 98.94 84 ALA A C 1
ATOM 635 O O . ALA A 1 84 ? -3.98 8.195 9.125 1 98.94 84 ALA A O 1
ATOM 636 N N . HIS A 1 85 ? -5.16 9.602 10.258 1 98.81 85 HIS A N 1
ATOM 637 C CA . HIS A 1 85 ? -4.137 10.641 10.281 1 98.81 85 HIS A CA 1
ATOM 638 C C . HIS A 1 85 ? -3.707 10.961 11.711 1 98.81 85 HIS A C 1
ATOM 640 O O . HIS A 1 85 ? -4.551 11.117 12.594 1 98.81 85 HIS A O 1
ATOM 646 N N . ARG A 1 86 ? -2.432 11.008 11.844 1 98.5 86 ARG A N 1
ATOM 647 C CA . ARG A 1 86 ? -1.869 11.375 13.141 1 98.5 86 ARG A CA 1
ATOM 648 C C . ARG A 1 86 ? -1.636 12.883 13.234 1 98.5 86 ARG A C 1
ATOM 650 O O . ARG A 1 86 ? -1.21 13.508 12.258 1 98.5 86 ARG A O 1
ATOM 657 N N . VAL A 1 87 ? -1.896 13.484 14.344 1 97.94 87 VAL A N 1
ATOM 658 C CA . VAL A 1 87 ? -1.608 14.891 14.609 1 97.94 87 VAL A CA 1
ATOM 659 C C . VAL A 1 87 ? -0.698 15.016 15.828 1 97.94 87 VAL A C 1
ATOM 661 O O . VAL A 1 87 ? -0.373 14.016 16.469 1 97.94 87 VAL A O 1
ATOM 664 N N . GLY A 1 88 ? -0.218 16.234 16.094 1 97.19 88 GLY A N 1
ATOM 665 C CA . GLY A 1 88 ? 0.786 16.438 17.125 1 97.19 88 GLY A CA 1
ATOM 666 C C . GLY A 1 88 ? 2.205 16.25 16.625 1 97.19 88 GLY A C 1
ATOM 667 O O . GLY A 1 88 ? 2.449 16.234 15.414 1 97.19 88 GLY A O 1
ATOM 668 N N . PRO A 1 89 ? 3.143 16.172 17.609 1 96.06 89 PRO A N 1
ATOM 669 C CA . PRO A 1 89 ? 4.516 15.867 17.219 1 96.06 89 PRO A CA 1
ATOM 670 C C . PRO A 1 89 ? 4.68 14.445 16.688 1 96.06 89 PRO A C 1
ATOM 672 O O . PRO A 1 89 ? 4.266 13.492 17.359 1 96.06 89 PRO A O 1
ATOM 675 N N . ILE A 1 90 ? 5.227 14.352 15.516 1 96.06 90 ILE A N 1
ATOM 676 C CA . ILE A 1 90 ? 5.465 13.031 14.938 1 96.06 90 ILE A CA 1
ATOM 677 C C . ILE A 1 90 ? 6.957 12.852 14.656 1 96.06 90 ILE A C 1
ATOM 679 O O . ILE A 1 90 ? 7.559 13.648 13.93 1 96.06 90 ILE A O 1
ATOM 683 N N . PRO A 1 91 ? 7.578 11.867 15.297 1 95 91 PRO A N 1
ATOM 684 C CA . PRO A 1 91 ? 9 11.617 15.055 1 95 91 PRO A CA 1
ATOM 685 C C . PRO A 1 91 ? 9.305 11.266 13.602 1 95 91 PRO A C 1
ATOM 687 O O . PRO A 1 91 ? 8.453 10.688 12.914 1 95 91 PRO A O 1
ATOM 690 N N . ILE A 1 92 ? 10.492 11.594 13.18 1 93.56 92 ILE A N 1
ATOM 691 C CA . ILE A 1 92 ? 10.992 11.18 11.875 1 93.56 92 ILE A CA 1
ATOM 692 C C . ILE A 1 92 ? 10.883 9.656 11.742 1 93.56 92 ILE A C 1
ATOM 694 O O . ILE A 1 92 ? 11.211 8.922 12.672 1 93.56 92 ILE A O 1
ATOM 698 N N . GLY A 1 93 ? 10.305 9.211 10.664 1 95.25 93 GLY A N 1
ATOM 699 C CA . GLY A 1 93 ? 10.227 7.781 10.406 1 95.25 93 GLY A CA 1
ATOM 700 C C . GLY A 1 93 ? 8.883 7.18 10.766 1 95.25 93 GLY A C 1
ATOM 701 O O . GLY A 1 93 ? 8.609 6.023 10.445 1 95.25 93 GLY A O 1
ATOM 702 N N . GLU A 1 94 ? 8.062 7.938 11.445 1 96.94 94 GLU A N 1
ATOM 703 C CA . GLU A 1 94 ? 6.746 7.426 11.82 1 96.94 94 GLU A CA 1
ATOM 704 C C . GLU A 1 94 ? 5.672 7.914 10.852 1 96.94 94 GLU A C 1
ATOM 706 O O . GLU A 1 94 ? 5.875 8.891 10.133 1 96.94 94 GLU A O 1
ATOM 711 N N . SER A 1 95 ? 4.59 7.242 10.805 1 98 95 SER A N 1
ATOM 712 C CA . SER A 1 95 ? 3.527 7.523 9.844 1 98 95 SER A CA 1
ATOM 713 C C . SER A 1 95 ? 2.676 8.703 10.297 1 98 95 SER A C 1
ATOM 715 O O . SER A 1 95 ? 2.254 8.766 11.453 1 98 95 SER A O 1
ATOM 717 N N . ALA A 1 96 ? 2.453 9.602 9.398 1 98 96 ALA A N 1
ATOM 718 C CA . ALA A 1 96 ? 1.511 10.695 9.602 1 98 96 ALA A CA 1
ATOM 719 C C . ALA A 1 96 ? 0.134 10.344 9.047 1 98 96 ALA A C 1
ATOM 721 O O . ALA A 1 96 ? -0.886 10.82 9.555 1 98 96 ALA A O 1
ATOM 722 N N . LEU A 1 97 ? 0.079 9.523 8.055 1 98.75 97 LEU A N 1
ATOM 723 C CA . LEU A 1 97 ? -1.144 9.125 7.363 1 98.75 97 LEU A CA 1
ATOM 724 C C . LEU A 1 97 ? -1.064 7.672 6.914 1 98.75 97 LEU A C 1
ATOM 726 O O . LEU A 1 97 ? -0.093 7.273 6.266 1 98.75 97 LEU A O 1
ATOM 730 N N . THR A 1 98 ? -2.014 6.898 7.289 1 98.94 98 THR A N 1
ATOM 731 C CA . THR A 1 98 ? -2.182 5.543 6.777 1 98.94 98 THR A CA 1
ATOM 732 C C . THR A 1 98 ? -3.516 5.398 6.051 1 98.94 98 THR A C 1
ATOM 734 O O . THR A 1 98 ? -4.555 5.832 6.559 1 98.94 98 THR A O 1
ATOM 737 N N . VAL A 1 99 ? -3.469 4.906 4.852 1 99 99 VAL A N 1
ATOM 738 C CA . VAL A 1 99 ? -4.66 4.633 4.055 1 99 99 VAL A CA 1
ATOM 739 C C . VAL A 1 99 ? -4.645 3.18 3.584 1 99 99 VAL A C 1
ATOM 741 O O . VAL A 1 99 ? -3.623 2.684 3.104 1 99 99 VAL A O 1
ATOM 744 N N . LEU A 1 100 ? -5.691 2.498 3.777 1 99 100 LEU A N 1
ATOM 745 C CA . LEU A 1 100 ? -5.887 1.161 3.225 1 99 100 LEU A CA 1
ATOM 746 C C . LEU A 1 100 ? -7.027 1.15 2.215 1 99 100 LEU A C 1
ATOM 748 O O . LEU A 1 100 ? -8.062 1.777 2.438 1 99 100 LEU A O 1
ATOM 752 N N . ALA A 1 101 ? -6.836 0.462 1.154 1 98.94 101 ALA A N 1
ATOM 753 C CA . ALA A 1 101 ? -7.898 0.152 0.201 1 98.94 101 ALA A CA 1
ATOM 754 C C . ALA A 1 101 ? -7.883 -1.327 -0.174 1 98.94 101 ALA A C 1
ATOM 756 O O . ALA A 1 101 ? -6.852 -1.856 -0.596 1 98.94 101 ALA A O 1
ATOM 757 N N . ALA A 1 102 ? -8.977 -1.95 0.011 1 98.88 102 ALA A N 1
ATOM 758 C CA . ALA A 1 102 ? -9.172 -3.332 -0.422 1 98.88 102 ALA A CA 1
ATOM 759 C C . ALA A 1 102 ? -10.164 -3.41 -1.582 1 98.88 102 ALA A C 1
ATOM 761 O O . ALA A 1 102 ? -11.109 -2.621 -1.655 1 98.88 102 ALA A O 1
ATOM 762 N N . ALA A 1 103 ? -9.945 -4.309 -2.473 1 98.62 103 ALA A N 1
ATOM 763 C CA . ALA A 1 103 ? -10.812 -4.578 -3.611 1 98.62 103 ALA A CA 1
ATOM 764 C C . ALA A 1 103 ? -10.633 -6.008 -4.113 1 98.62 103 ALA A C 1
ATOM 766 O O . ALA A 1 103 ? -9.703 -6.707 -3.701 1 98.62 103 ALA A O 1
ATOM 767 N N . ALA A 1 104 ? -11.5 -6.41 -4.961 1 96.81 104 ALA A N 1
ATOM 768 C CA . ALA A 1 104 ? -11.383 -7.738 -5.551 1 96.81 104 ALA A CA 1
ATOM 769 C C . ALA A 1 104 ? -10.133 -7.844 -6.426 1 96.81 104 ALA A C 1
ATOM 771 O O . ALA A 1 104 ? -9.508 -8.906 -6.5 1 96.81 104 ALA A O 1
ATOM 772 N N . HIS A 1 105 ? -9.742 -6.699 -7.023 1 96.94 105 HIS A N 1
ATOM 773 C CA . HIS A 1 105 ? -8.609 -6.691 -7.938 1 96.94 105 HIS A CA 1
ATOM 774 C C . HIS A 1 105 ? -7.641 -5.559 -7.605 1 96.94 105 HIS A C 1
ATOM 776 O O . HIS A 1 105 ? -8.055 -4.512 -7.098 1 96.94 105 HIS A O 1
ATOM 782 N N . ARG A 1 106 ? -6.371 -5.812 -7.996 1 98.06 106 ARG A N 1
ATOM 783 C CA . ARG A 1 106 ? -5.297 -4.934 -7.547 1 98.06 106 ARG A CA 1
ATOM 784 C C . ARG A 1 106 ? -5.434 -3.541 -8.148 1 98.06 106 ARG A C 1
ATOM 786 O O . ARG A 1 106 ? -5.164 -2.541 -7.484 1 98.06 106 ARG A O 1
ATOM 793 N N . GLY A 1 107 ? -5.855 -3.465 -9.477 1 98.31 107 GLY A N 1
ATOM 794 C CA . GLY A 1 107 ? -5.98 -2.162 -10.109 1 98.31 107 GLY A CA 1
ATOM 795 C C . GLY A 1 107 ? -6.91 -1.223 -9.359 1 98.31 107 GLY A C 1
ATOM 796 O O . GLY A 1 107 ? -6.566 -0.062 -9.125 1 98.31 107 GLY A O 1
ATOM 797 N N . THR A 1 108 ? -8.039 -1.771 -8.992 1 98.56 108 THR A N 1
ATOM 798 C CA . THR A 1 108 ? -9.031 -0.997 -8.258 1 98.56 108 THR A CA 1
ATOM 799 C C . THR A 1 108 ? -8.492 -0.581 -6.891 1 98.56 108 THR A C 1
ATOM 801 O O . THR A 1 108 ? -8.656 0.567 -6.473 1 98.56 108 THR A O 1
ATOM 804 N N . ALA A 1 109 ? -7.824 -1.445 -6.188 1 98.88 109 ALA A N 1
ATOM 805 C CA . ALA A 1 109 ? -7.266 -1.148 -4.871 1 98.88 109 ALA A CA 1
ATOM 806 C C . ALA A 1 109 ? -6.207 -0.05 -4.957 1 98.88 109 ALA A C 1
ATOM 808 O O . ALA A 1 109 ? -6.207 0.885 -4.152 1 98.88 109 ALA A O 1
ATOM 809 N N . PHE A 1 110 ? -5.32 -0.124 -6.004 1 98.94 110 PHE A N 1
ATOM 810 C CA . PHE A 1 110 ? -4.297 0.896 -6.199 1 98.94 110 PHE A CA 1
ATOM 811 C C . PHE A 1 110 ? -4.934 2.252 -6.488 1 98.94 110 PHE A C 1
ATOM 813 O O . PHE A 1 110 ? -4.551 3.26 -5.891 1 98.94 110 PHE A O 1
ATOM 820 N N . THR A 1 111 ? -5.902 2.215 -7.348 1 98.88 111 THR A N 1
ATOM 821 C CA . THR A 1 111 ? -6.555 3.461 -7.738 1 98.88 111 THR A CA 1
ATOM 822 C C . THR A 1 111 ? -7.223 4.121 -6.535 1 98.88 111 THR A C 1
ATOM 824 O O . THR A 1 111 ? -7.043 5.316 -6.293 1 98.88 111 THR A O 1
ATOM 827 N N . ALA A 1 112 ? -7.91 3.35 -5.785 1 98.94 112 ALA A N 1
ATOM 828 C CA . ALA A 1 112 ? -8.656 3.885 -4.645 1 98.94 112 ALA A CA 1
ATOM 829 C C . ALA A 1 112 ? -7.707 4.426 -3.578 1 98.94 112 ALA A C 1
ATOM 831 O O . ALA A 1 112 ? -7.93 5.512 -3.035 1 98.94 112 ALA A O 1
ATOM 832 N N . CYS A 1 113 ? -6.695 3.707 -3.299 1 98.94 113 CYS A N 1
ATOM 833 C CA . CYS A 1 113 ? -5.758 4.113 -2.254 1 98.94 113 CYS A CA 1
ATOM 834 C C . CYS A 1 113 ? -5.035 5.398 -2.639 1 98.94 113 CYS A C 1
ATOM 836 O O . CYS A 1 113 ? -4.93 6.32 -1.832 1 98.94 113 CYS A O 1
ATOM 838 N N . SER A 1 114 ? -4.562 5.395 -3.869 1 98.94 114 SER A N 1
ATOM 839 C CA . SER A 1 114 ? -3.838 6.566 -4.348 1 98.94 114 SER A CA 1
ATOM 840 C C . SER A 1 114 ? -4.734 7.801 -4.371 1 98.94 114 SER A C 1
ATOM 842 O O . SER A 1 114 ? -4.336 8.875 -3.914 1 98.94 114 SER A O 1
ATOM 844 N N . LEU A 1 115 ? -5.91 7.598 -4.844 1 98.88 115 LEU A N 1
ATOM 845 C CA . LEU A 1 115 ? -6.848 8.711 -4.918 1 98.88 115 LEU A CA 1
ATOM 846 C C . LEU A 1 115 ? -7.211 9.211 -3.525 1 98.88 115 LEU A C 1
ATOM 848 O O . LEU A 1 115 ? -7.266 10.422 -3.289 1 98.88 115 LEU A O 1
ATOM 852 N N . ALA A 1 116 ? -7.473 8.305 -2.611 1 98.94 116 ALA A N 1
ATOM 853 C CA . ALA A 1 116 ? -7.797 8.68 -1.238 1 98.94 116 ALA A CA 1
ATOM 854 C C . ALA A 1 116 ? -6.652 9.469 -0.599 1 98.94 116 ALA A C 1
ATOM 856 O O . ALA A 1 116 ? -6.871 10.523 -0.012 1 98.94 116 ALA A O 1
ATOM 857 N N . ALA A 1 117 ? -5.48 8.984 -0.748 1 98.88 117 ALA A N 1
ATOM 858 C CA . ALA A 1 117 ? -4.316 9.672 -0.189 1 98.88 117 ALA A CA 1
ATOM 859 C C . ALA A 1 117 ? -4.18 11.078 -0.765 1 98.88 117 ALA A C 1
ATOM 861 O O . ALA A 1 117 ? -3.975 12.039 -0.024 1 98.88 117 ALA A O 1
ATOM 862 N N . ASP A 1 118 ? -4.355 11.148 -2.08 1 98.56 118 ASP A N 1
ATOM 863 C CA . ASP A 1 118 ? -4.23 12.43 -2.764 1 98.56 118 ASP A CA 1
ATOM 864 C C . ASP A 1 118 ? -5.27 13.422 -2.254 1 98.56 118 ASP A C 1
ATOM 866 O O . ASP A 1 118 ? -4.938 14.57 -1.94 1 98.56 118 ASP A O 1
ATOM 870 N N . ARG A 1 119 ? -6.41 13 -2.172 1 98.62 119 ARG A N 1
ATOM 871 C CA . ARG A 1 119 ? -7.496 13.906 -1.797 1 98.62 119 ARG A CA 1
ATOM 872 C C . ARG A 1 119 ? -7.422 14.258 -0.316 1 98.62 119 ARG A C 1
ATOM 874 O O . ARG A 1 119 ? -7.754 15.383 0.075 1 98.62 119 ARG A O 1
ATOM 881 N N . ILE A 1 120 ? -7.039 13.297 0.505 1 98.62 120 ILE A N 1
ATOM 882 C CA . ILE A 1 120 ? -6.871 13.602 1.922 1 98.62 120 ILE A CA 1
ATOM 883 C C . ILE A 1 120 ? -5.848 14.727 2.09 1 98.62 120 ILE A C 1
ATOM 885 O O . ILE A 1 120 ? -6.102 15.703 2.797 1 98.62 120 ILE A O 1
ATOM 889 N N . LYS A 1 121 ? -4.77 14.625 1.408 1 97.19 121 LYS A N 1
ATOM 890 C CA . LYS A 1 121 ? -3.693 15.602 1.543 1 97.19 121 LYS A CA 1
ATOM 891 C C . LYS A 1 121 ? -4.102 16.953 0.956 1 97.19 121 LYS A C 1
ATOM 893 O O . LYS A 1 121 ? -3.672 18 1.439 1 97.19 121 LYS A O 1
ATOM 898 N N . ALA A 1 122 ? -4.984 16.906 -0.018 1 96.69 122 ALA A N 1
ATOM 899 C CA . ALA A 1 122 ? -5.375 18.125 -0.721 1 96.69 122 ALA A CA 1
ATOM 900 C C . ALA A 1 122 ? -6.535 18.812 -0.01 1 96.69 122 ALA A C 1
ATOM 902 O O . ALA A 1 122 ? -6.641 20.047 -0.04 1 96.69 122 ALA A O 1
ATOM 903 N N . GLU A 1 123 ? -7.375 18 0.656 1 97.38 123 GLU A N 1
ATOM 904 C CA . GLU A 1 123 ? -8.688 18.547 0.993 1 97.38 123 GLU A CA 1
ATOM 905 C C . GLU A 1 123 ? -8.898 18.578 2.504 1 97.38 123 GLU A C 1
ATOM 907 O O . GLU A 1 123 ? -9.789 19.281 2.996 1 97.38 123 GLU A O 1
ATOM 912 N N . VAL A 1 124 ? -8.242 17.734 3.273 1 97.94 124 VAL A N 1
ATOM 913 C CA . VAL A 1 124 ? -8.461 17.688 4.715 1 97.94 124 VAL A CA 1
ATOM 914 C C . VAL A 1 124 ? -7.645 18.781 5.406 1 97.94 124 VAL A C 1
ATOM 916 O O . VAL A 1 124 ? -6.426 18.844 5.238 1 97.94 124 VAL A O 1
ATOM 919 N N . PRO A 1 125 ? -8.227 19.656 6.141 1 96.75 125 PRO A N 1
ATOM 920 C CA . PRO A 1 125 ? -7.531 20.797 6.742 1 96.75 125 PRO A CA 1
ATOM 921 C C . PRO A 1 125 ? -6.621 20.391 7.895 1 96.75 125 PRO A C 1
ATOM 923 O O . PRO A 1 125 ? -6.938 20.656 9.062 1 96.75 125 PRO A O 1
ATOM 926 N N . ILE A 1 126 ? -5.539 19.828 7.656 1 95.5 126 ILE A N 1
ATOM 927 C CA . ILE A 1 126 ? -4.438 19.469 8.539 1 95.5 126 ILE A CA 1
ATOM 928 C C . ILE A 1 126 ? -3.152 20.141 8.062 1 95.5 126 ILE A C 1
ATOM 930 O O . ILE A 1 126 ? -2.828 20.094 6.871 1 95.5 126 ILE A O 1
ATOM 934 N N . TRP A 1 127 ? -2.418 20.766 8.992 1 91.31 127 TRP A N 1
ATOM 935 C CA . TRP A 1 127 ? -1.225 21.516 8.633 1 91.31 127 TRP A CA 1
ATOM 936 C C . TRP A 1 127 ? 0.002 20.984 9.359 1 91.31 127 TRP A C 1
ATOM 938 O O . TRP A 1 127 ? -0.115 20.422 10.453 1 91.31 127 TRP A O 1
ATOM 948 N N . LYS A 1 128 ? 1.05 21.062 8.664 1 89.81 128 LYS A N 1
ATOM 949 C CA . LYS A 1 128 ? 2.314 20.625 9.258 1 89.81 128 LYS A CA 1
ATOM 950 C C . LYS A 1 128 ? 3.193 21.828 9.609 1 89.81 128 LYS A C 1
ATOM 952 O O . LYS A 1 128 ? 3.291 22.781 8.836 1 89.81 128 LYS A O 1
ATOM 957 N N . GLU A 1 129 ? 3.666 21.797 10.766 1 86.94 129 GLU A N 1
ATOM 958 C CA . GLU A 1 129 ? 4.684 22.75 11.203 1 86.94 129 GLU A CA 1
ATOM 959 C C . GLU A 1 129 ? 6.035 22.062 11.383 1 86.94 129 GLU A C 1
ATOM 961 O O . GLU A 1 129 ? 6.145 21.078 12.102 1 86.94 129 GLU A O 1
ATOM 966 N N . GLN A 1 130 ? 6.977 22.609 10.656 1 85.5 130 GLN A N 1
ATOM 967 C CA . GLN A 1 130 ? 8.281 21.953 10.734 1 85.5 130 GLN A CA 1
ATOM 968 C C . GLN A 1 130 ? 9.352 22.922 11.227 1 85.5 130 GLN A C 1
ATOM 970 O O . GLN A 1 130 ? 9.328 24.109 10.883 1 85.5 130 GLN A O 1
ATOM 975 N N . GLU A 1 131 ? 10.07 22.438 12.117 1 80.94 131 GLU A N 1
ATOM 976 C CA . GLU A 1 131 ? 11.258 23.156 12.586 1 80.94 131 GLU A CA 1
ATOM 977 C C . GLU A 1 131 ? 12.508 22.672 11.867 1 80.94 131 GLU A C 1
ATOM 979 O O . GLU A 1 131 ? 12.82 21.484 11.883 1 80.94 131 GLU A O 1
ATOM 984 N N . LEU A 1 132 ? 13.234 23.719 11.234 1 76.5 132 LEU A N 1
ATOM 985 C CA . LEU A 1 132 ? 14.469 23.391 10.531 1 76.5 132 LEU A CA 1
ATOM 986 C C . LEU A 1 132 ? 15.656 23.391 11.484 1 76.5 132 LEU A C 1
ATOM 988 O O . LEU A 1 132 ? 15.555 23.891 12.609 1 76.5 132 LEU A O 1
ATOM 992 N N . THR A 1 133 ? 16.688 22.719 11.031 1 75.75 133 THR A N 1
ATOM 993 C CA . THR A 1 133 ? 17.859 22.578 11.883 1 75.75 133 THR A CA 1
ATOM 994 C C . THR A 1 133 ? 18.453 23.938 12.227 1 75.75 133 THR A C 1
ATOM 996 O O . THR A 1 133 ? 19.203 24.062 13.211 1 75.75 133 THR A O 1
ATOM 999 N N . ASP A 1 134 ? 18.141 24.859 11.414 1 74.88 134 ASP A N 1
ATOM 1000 C CA . ASP A 1 134 ? 18.672 26.188 11.688 1 74.88 134 ASP A CA 1
ATOM 1001 C C . ASP A 1 134 ? 17.781 26.938 12.672 1 74.88 134 ASP A C 1
ATOM 1003 O O . ASP A 1 134 ? 18.047 28.094 13 1 74.88 134 ASP A O 1
ATOM 1007 N N . GLY A 1 135 ? 16.797 26.312 13.094 1 74.06 135 GLY A N 1
ATOM 1008 C CA . GLY A 1 135 ? 15.93 26.875 14.102 1 74.06 135 GLY A CA 1
ATOM 1009 C C . GLY A 1 135 ? 14.695 27.547 13.508 1 74.06 135 GLY A C 1
ATOM 1010 O O . GLY A 1 135 ? 13.781 27.922 14.242 1 74.06 135 GLY A O 1
ATOM 1011 N N . SER A 1 136 ? 14.625 27.719 12.164 1 79.31 136 SER A N 1
ATOM 1012 C CA . SER A 1 136 ? 13.469 28.359 11.547 1 79.31 136 SER A CA 1
ATOM 1013 C C . SER A 1 136 ? 12.281 27.422 11.453 1 79.31 136 SER A C 1
ATOM 1015 O O . SER A 1 136 ? 12.461 26.203 11.406 1 79.31 136 SER A O 1
ATOM 1017 N N . VAL A 1 137 ? 11.07 28.062 11.609 1 75.25 137 VAL A N 1
ATOM 1018 C CA . VAL A 1 137 ? 9.828 27.297 11.555 1 75.25 137 VAL A CA 1
ATOM 1019 C C . VAL A 1 137 ? 9.109 27.578 10.242 1 75.25 137 VAL A C 1
ATOM 1021 O O . VAL A 1 137 ? 8.984 28.734 9.82 1 75.25 137 VAL A O 1
ATOM 1024 N N . GLN A 1 138 ? 8.648 26.516 9.516 1 77.19 138 GLN A N 1
ATOM 1025 C CA . GLN A 1 138 ? 7.879 26.594 8.281 1 77.19 138 GLN A CA 1
ATOM 1026 C C . GLN A 1 138 ? 6.543 25.875 8.422 1 77.19 138 GLN A C 1
ATOM 1028 O O . GLN A 1 138 ? 6.469 24.812 9.039 1 77.19 138 GLN A O 1
ATOM 1033 N N . TRP A 1 139 ? 5.473 26.578 8.062 1 71 139 TRP A N 1
ATOM 1034 C CA . TRP A 1 139 ? 4.133 26.016 8.031 1 71 139 TRP A CA 1
ATOM 1035 C C . TRP A 1 139 ? 3.762 25.562 6.621 1 71 139 TRP A C 1
ATOM 1037 O O . TRP A 1 139 ? 3.926 26.328 5.664 1 71 139 TRP A O 1
ATOM 1047 N N . VAL A 1 140 ? 3.553 24.266 6.57 1 68.19 140 VAL A N 1
ATOM 1048 C CA . VAL A 1 140 ? 3.129 23.734 5.277 1 68.19 140 VAL A CA 1
ATOM 1049 C C . VAL A 1 140 ? 1.694 23.234 5.375 1 68.19 140 VAL A C 1
ATOM 1051 O O . VAL A 1 140 ? 1.39 22.375 6.203 1 68.19 140 VAL A O 1
ATOM 1054 N N . GLY A 1 141 ? 0.749 23.969 4.754 1 66.62 141 GLY A N 1
ATOM 1055 C CA . GLY A 1 141 ? -0.66 23.609 4.785 1 66.62 141 GLY A CA 1
ATOM 1056 C C . GLY A 1 141 ? -1.107 22.844 3.561 1 66.62 141 GLY A C 1
ATOM 1057 O O . GLY A 1 141 ? -0.287 22.219 2.875 1 66.62 141 GLY A O 1
ATOM 1058 N N . ILE A 1 142 ? -2.469 22.922 3.275 1 64.62 142 ILE A N 1
ATOM 1059 C CA . ILE A 1 142 ? -3.146 22.297 2.148 1 64.62 142 ILE A CA 1
ATOM 1060 C C . ILE A 1 142 ? -2.516 22.766 0.839 1 64.62 142 ILE A C 1
ATOM 1062 O O . ILE A 1 142 ? -2.061 23.906 0.736 1 64.62 142 ILE A O 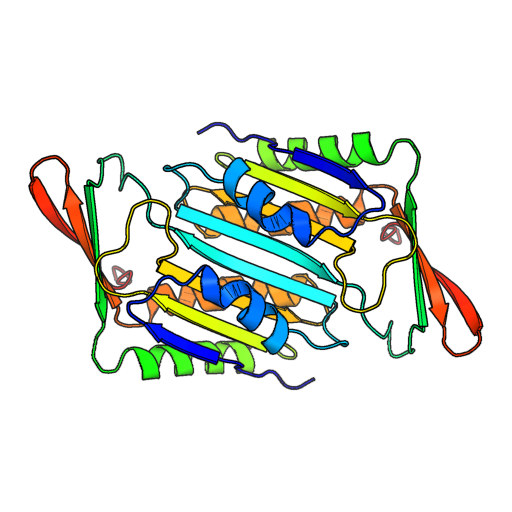1
ATOM 1066 N N . ASP A 1 143 ? -1.995 21.75 0.072 1 53.97 143 ASP A N 1
ATOM 1067 C CA . ASP A 1 143 ? -1.477 22.141 -1.237 1 53.97 143 ASP A CA 1
ATOM 1068 C C . ASP A 1 143 ? -2.389 23.156 -1.912 1 53.97 143 ASP A C 1
ATOM 1070 O O . ASP A 1 143 ? -3.578 22.906 -2.109 1 53.97 143 ASP A O 1
ATOM 1074 N N . THR A 1 144 ? -2.342 24.359 -1.567 1 45.19 144 THR A N 1
ATOM 1075 C CA . THR A 1 144 ? -3.158 25.391 -2.189 1 45.19 144 THR A CA 1
ATOM 1076 C C . THR A 1 144 ? -2.984 25.391 -3.705 1 45.19 144 THR A C 1
ATOM 1078 O O . THR A 1 144 ? -1.858 25.344 -4.207 1 45.19 144 THR A O 1
ATOM 1081 N N . PRO A 1 145 ? -4.078 25.094 -4.469 1 38.97 145 PRO A N 1
ATOM 1082 C CA . PRO A 1 145 ? -3.91 25.312 -5.906 1 38.97 145 PRO A CA 1
ATOM 1083 C C . PRO A 1 145 ? -3.393 26.719 -6.227 1 38.97 145 PRO A C 1
ATOM 1085 O O . PRO A 1 145 ? -3.912 27.703 -5.699 1 38.97 145 PRO A O 1
ATOM 1088 N N . THR A 1 146 ? -2.127 26.969 -6.336 1 31.48 146 THR A N 1
ATOM 1089 C CA . THR A 1 146 ? -1.834 28.281 -6.898 1 31.48 146 THR A CA 1
ATOM 1090 C C . THR A 1 146 ? -2.719 28.562 -8.109 1 31.48 146 THR A C 1
ATOM 1092 O O . THR A 1 146 ? -2.746 27.781 -9.062 1 31.48 146 THR A O 1
ATOM 1095 N N . GLY A 1 147 ? -3.754 29.328 -7.945 1 26.17 147 GLY A N 1
ATOM 1096 C CA . GLY A 1 147 ? -4.461 29.859 -9.102 1 26.17 147 GLY A CA 1
ATOM 1097 C C . GLY A 1 147 ? -3.533 30.281 -10.227 1 26.17 147 GLY A C 1
ATOM 1098 O O . GLY A 1 147 ? -2.379 30.641 -9.992 1 26.17 147 GLY A O 1
ATOM 1099 N N . MET B 1 1 ? 18.344 10.234 -6.184 1 70.44 1 MET B N 1
ATOM 1100 C CA . MET B 1 1 ? 18.703 9.062 -5.387 1 70.44 1 MET B CA 1
ATOM 1101 C C . MET B 1 1 ? 18.609 7.789 -6.215 1 70.44 1 MET B C 1
ATOM 1103 O O . MET B 1 1 ? 17.766 7.684 -7.105 1 70.44 1 MET B O 1
ATOM 1107 N N . ASP B 1 2 ? 19.547 6.836 -5.973 1 87.19 2 ASP B N 1
ATOM 1108 C CA . ASP B 1 2 ? 19.578 5.617 -6.777 1 87.19 2 ASP B CA 1
ATOM 1109 C C . ASP B 1 2 ? 18.5 4.637 -6.32 1 87.19 2 ASP B C 1
ATOM 1111 O O . ASP B 1 2 ? 18.203 4.543 -5.129 1 87.19 2 ASP B O 1
ATOM 1115 N N . SER B 1 3 ? 17.812 4.098 -7.273 1 94.88 3 SER B N 1
ATOM 1116 C CA . SER B 1 3 ? 16.844 3.047 -6.988 1 94.88 3 SER B CA 1
ATOM 1117 C C . SER B 1 3 ? 17.531 1.755 -6.57 1 94.88 3 SER B C 1
ATOM 1119 O O . SER B 1 3 ? 18.688 1.504 -6.957 1 94.88 3 SER B O 1
ATOM 1121 N N . THR B 1 4 ? 16.875 0.991 -5.707 1 97.31 4 THR B N 1
ATOM 1122 C CA . THR B 1 4 ? 17.469 -0.229 -5.176 1 97.31 4 THR B CA 1
ATOM 1123 C C . THR B 1 4 ? 16.422 -1.316 -5 1 97.31 4 THR B C 1
ATOM 1125 O O . THR B 1 4 ? 15.289 -1.031 -4.598 1 97.31 4 THR B O 1
ATOM 1128 N N . VAL B 1 5 ? 16.797 -2.541 -5.352 1 98.69 5 VAL B N 1
ATOM 1129 C CA . VAL B 1 5 ? 16.016 -3.707 -4.953 1 98.69 5 VAL B CA 1
ATOM 1130 C C . VAL B 1 5 ? 16.5 -4.207 -3.59 1 98.69 5 VAL B C 1
ATOM 1132 O O . VAL B 1 5 ? 17.609 -4.715 -3.465 1 98.69 5 VAL B O 1
ATOM 1135 N N . VAL B 1 6 ? 15.703 -4.113 -2.648 1 98.75 6 VAL B N 1
ATOM 1136 C CA . VAL B 1 6 ? 16.062 -4.426 -1.267 1 98.75 6 VAL B CA 1
ATOM 1137 C C . VAL B 1 6 ? 15.984 -5.938 -1.047 1 98.75 6 VAL B C 1
ATOM 1139 O O . VAL B 1 6 ? 16.781 -6.504 -0.303 1 98.75 6 VAL B O 1
ATOM 1142 N N . HIS B 1 7 ? 14.992 -6.547 -1.682 1 98.88 7 HIS B N 1
ATOM 1143 C CA . HIS B 1 7 ? 14.75 -7.957 -1.409 1 98.88 7 HIS B CA 1
ATOM 1144 C C . HIS B 1 7 ? 13.852 -8.578 -2.479 1 98.88 7 HIS B C 1
ATOM 1146 O O . HIS B 1 7 ? 12.938 -7.926 -2.984 1 98.88 7 HIS B O 1
ATOM 1152 N N . ALA B 1 8 ? 14.102 -9.75 -2.82 1 98.88 8 ALA B N 1
ATOM 1153 C CA . ALA B 1 8 ? 13.25 -10.625 -3.627 1 98.88 8 ALA B CA 1
ATOM 1154 C C . ALA B 1 8 ? 13.297 -12.062 -3.119 1 98.88 8 ALA B C 1
ATOM 1156 O O . ALA B 1 8 ? 14.375 -12.609 -2.881 1 98.88 8 ALA B O 1
ATOM 1157 N N . SER B 1 9 ? 12.133 -12.648 -2.936 1 98.81 9 SER B N 1
ATOM 1158 C CA . SER B 1 9 ? 12.172 -14.039 -2.512 1 98.81 9 SER B CA 1
ATOM 1159 C C . SER B 1 9 ? 10.898 -14.781 -2.928 1 98.81 9 SER B C 1
ATOM 1161 O O . SER B 1 9 ? 9.867 -14.156 -3.178 1 98.81 9 SER B O 1
ATOM 1163 N N . ILE B 1 10 ? 10.969 -16.016 -3.053 1 98.75 10 ILE B N 1
ATOM 1164 C CA . ILE B 1 10 ? 9.883 -16.984 -3.186 1 98.75 10 ILE B CA 1
ATOM 1165 C C . ILE B 1 10 ? 9.961 -18.016 -2.055 1 98.75 10 ILE B C 1
ATOM 1167 O O . ILE B 1 10 ? 11.023 -18.594 -1.81 1 98.75 10 ILE B O 1
ATOM 1171 N N . THR B 1 11 ? 8.938 -18.234 -1.374 1 98.62 11 THR B N 1
ATOM 1172 C CA . THR B 1 11 ? 8.969 -19.031 -0.161 1 98.62 11 THR B CA 1
ATOM 1173 C C . THR B 1 11 ? 7.672 -19.828 -0.001 1 98.62 11 THR B C 1
ATOM 1175 O O . THR B 1 11 ? 6.656 -19.484 -0.613 1 98.62 11 THR B O 1
ATOM 1178 N N . GLU B 1 12 ? 7.711 -20.844 0.828 1 98.06 12 GLU B N 1
ATOM 1179 C CA . GLU B 1 12 ? 6.5 -21.578 1.181 1 98.06 12 GLU B CA 1
ATOM 1180 C C . GLU B 1 12 ? 5.895 -21.062 2.48 1 98.06 12 GLU B 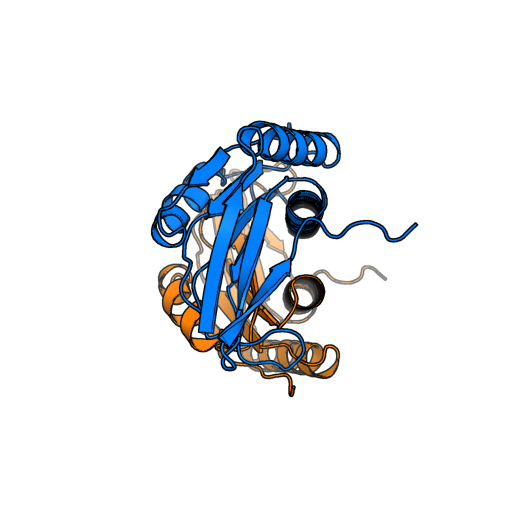C 1
ATOM 1182 O O . GLU B 1 12 ? 4.766 -21.406 2.828 1 98.06 12 GLU B O 1
ATOM 1187 N N . ASP B 1 13 ? 6.594 -20.203 3.119 1 98.31 13 ASP B N 1
ATOM 1188 C CA . ASP B 1 13 ? 6.16 -19.688 4.418 1 98.31 13 ASP B CA 1
ATOM 1189 C C . ASP B 1 13 ? 5.223 -18.5 4.254 1 98.31 13 ASP B C 1
ATOM 1191 O O . ASP B 1 13 ? 5.27 -17.797 3.242 1 98.31 13 ASP B O 1
ATOM 1195 N N . PRO B 1 14 ? 4.348 -18.328 5.32 1 98.56 14 PRO B N 1
ATOM 1196 C CA . PRO B 1 14 ? 3.482 -17.141 5.273 1 98.56 14 PRO B CA 1
ATOM 1197 C C . PRO B 1 14 ? 4.27 -15.844 5.109 1 98.56 14 PRO B C 1
ATOM 1199 O O . PRO B 1 14 ? 5.379 -15.719 5.633 1 98.56 14 PRO B O 1
ATOM 1202 N N . LEU B 1 15 ? 3.717 -14.875 4.422 1 98.75 15 LEU B N 1
ATOM 1203 C CA . LEU B 1 15 ? 4.406 -13.625 4.141 1 98.75 15 LEU B CA 1
ATOM 1204 C C . LEU B 1 15 ? 4.152 -12.602 5.25 1 98.75 15 LEU B C 1
ATOM 1206 O O . LEU B 1 15 ? 4.984 -11.727 5.492 1 98.75 15 LEU B O 1
ATOM 1210 N N . GLU B 1 16 ? 3.039 -12.758 5.961 1 98.12 16 GLU B N 1
ATOM 1211 C CA . GLU B 1 16 ? 2.578 -11.75 6.914 1 98.12 16 GLU B CA 1
ATOM 1212 C C . GLU B 1 16 ? 3.635 -11.484 7.98 1 98.12 16 GLU B C 1
ATOM 1214 O O . GLU B 1 16 ? 3.91 -10.328 8.312 1 98.12 16 GLU B O 1
ATOM 1219 N N . PRO B 1 17 ? 4.324 -12.508 8.453 1 98 17 PRO B N 1
ATOM 1220 C CA . PRO B 1 17 ? 5.332 -12.281 9.492 1 98 17 PRO B CA 1
ATOM 1221 C C . PRO B 1 17 ? 6.539 -11.5 8.977 1 98 17 PRO B C 1
ATOM 1223 O O . PRO B 1 17 ? 7.336 -11 9.773 1 98 17 PRO B O 1
ATOM 1226 N N . LEU B 1 18 ? 6.723 -11.383 7.672 1 98.25 18 LEU B N 1
ATOM 1227 C CA . LEU B 1 18 ? 7.891 -10.727 7.094 1 98.25 18 LEU B CA 1
ATOM 1228 C C . LEU B 1 18 ? 7.691 -9.219 7.023 1 98.25 18 LEU B C 1
ATOM 1230 O O . LEU B 1 18 ? 8.648 -8.469 6.82 1 98.25 18 LEU B O 1
ATOM 1234 N N . LEU B 1 19 ? 6.477 -8.781 7.18 1 97.94 19 LEU B N 1
ATOM 1235 C CA . LEU B 1 19 ? 6.094 -7.426 6.809 1 97.94 19 LEU B CA 1
ATOM 1236 C C . LEU B 1 19 ? 6.848 -6.398 7.645 1 97.94 19 LEU B C 1
ATOM 1238 O O . LEU B 1 19 ? 7.348 -5.406 7.109 1 97.94 19 LEU B O 1
ATOM 1242 N N . ALA B 1 20 ? 6.906 -6.633 8.922 1 96.75 20 ALA B N 1
ATOM 1243 C CA . ALA B 1 20 ? 7.582 -5.668 9.781 1 96.75 20 ALA B CA 1
ATOM 1244 C C . ALA B 1 20 ? 9.039 -5.488 9.367 1 96.75 20 ALA B C 1
ATOM 1246 O O . ALA B 1 20 ? 9.516 -4.363 9.219 1 96.75 20 ALA B O 1
ATOM 1247 N N . GLY B 1 21 ? 9.75 -6.598 9.227 1 98.06 21 GLY B N 1
ATOM 1248 C CA . GLY B 1 21 ? 11.133 -6.543 8.773 1 98.06 21 GLY B CA 1
ATOM 1249 C C . GLY B 1 21 ? 11.281 -5.973 7.375 1 98.06 21 GLY B C 1
ATOM 1250 O O . GLY B 1 21 ? 12.25 -5.266 7.086 1 98.06 21 GLY B O 1
ATOM 1251 N N . ALA B 1 22 ? 10.312 -6.277 6.488 1 98.75 22 ALA B N 1
ATOM 1252 C CA . ALA B 1 22 ? 10.305 -5.746 5.125 1 98.75 22 ALA B CA 1
ATOM 1253 C C . ALA B 1 22 ? 10.203 -4.227 5.129 1 98.75 22 ALA B C 1
ATOM 1255 O O . ALA B 1 22 ? 10.953 -3.547 4.418 1 98.75 22 ALA B O 1
ATOM 1256 N N . LYS B 1 23 ? 9.289 -3.67 5.934 1 98.38 23 LYS B N 1
ATOM 1257 C CA . LYS B 1 23 ? 9.125 -2.223 6.043 1 98.38 23 LYS B CA 1
ATOM 1258 C C . LYS B 1 23 ? 10.406 -1.564 6.551 1 98.38 23 LYS B C 1
ATOM 1260 O O . LYS B 1 23 ? 10.859 -0.565 5.988 1 98.38 23 LYS B O 1
ATOM 1265 N N . GLU B 1 24 ? 10.977 -2.168 7.547 1 97.62 24 GLU B N 1
ATOM 1266 C CA . GLU B 1 24 ? 12.188 -1.621 8.141 1 97.62 24 GLU B CA 1
ATOM 1267 C C . GLU B 1 24 ? 13.328 -1.588 7.129 1 97.62 24 GLU B C 1
ATOM 1269 O O . GLU B 1 24 ? 14.062 -0.598 7.043 1 97.62 24 GLU B O 1
ATOM 1274 N N . SER B 1 25 ? 13.5 -2.648 6.383 1 98.44 25 SER B N 1
ATOM 1275 C CA . SER B 1 25 ? 14.625 -2.75 5.453 1 98.44 25 SER B CA 1
ATOM 1276 C C . SER B 1 25 ? 14.398 -1.881 4.219 1 98.44 25 SER B C 1
ATOM 1278 O O . SER B 1 25 ? 15.352 -1.418 3.598 1 98.44 25 SER B O 1
ATOM 1280 N N . THR B 1 26 ? 13.172 -1.615 3.873 1 98.62 26 THR B N 1
ATOM 1281 C CA . THR B 1 26 ? 12.844 -0.879 2.656 1 98.62 26 THR B CA 1
ATOM 1282 C C . THR B 1 26 ? 12.922 0.625 2.896 1 98.62 26 THR B C 1
ATOM 1284 O O . THR B 1 26 ? 13.336 1.379 2.012 1 98.62 26 THR B O 1
ATOM 1287 N N . MET B 1 27 ? 12.617 1.022 4.09 1 97.94 27 MET B N 1
ATOM 1288 C CA . MET B 1 27 ? 12.516 2.443 4.41 1 97.94 27 MET B CA 1
ATOM 1289 C C . MET B 1 27 ? 13.875 3.012 4.797 1 97.94 27 MET B C 1
ATOM 1291 O O . MET B 1 27 ? 14.711 2.305 5.363 1 97.94 27 MET B O 1
ATOM 1295 N N . THR B 1 28 ? 14.117 4.234 4.441 1 96.56 28 THR B N 1
ATOM 1296 C CA . THR B 1 28 ? 15.172 5.082 4.977 1 96.56 28 THR B CA 1
ATOM 1297 C C . THR B 1 28 ? 14.602 6.395 5.508 1 96.56 28 THR B C 1
ATOM 1299 O O . THR B 1 28 ? 13.414 6.676 5.332 1 96.56 28 THR B O 1
ATOM 1302 N N . ARG B 1 29 ? 15.383 7.184 6.109 1 94 29 ARG B N 1
ATOM 1303 C CA . ARG B 1 29 ? 14.93 8.445 6.68 1 94 29 ARG B CA 1
ATOM 1304 C C . ARG B 1 29 ? 14.539 9.43 5.586 1 94 29 ARG B C 1
ATOM 1306 O O . ARG B 1 29 ? 13.898 10.445 5.859 1 94 29 ARG B O 1
ATOM 1313 N N . ALA B 1 30 ? 14.984 9.102 4.367 1 93.75 30 ALA B N 1
ATOM 1314 C CA . ALA B 1 30 ? 14.711 10.016 3.26 1 93.75 30 ALA B CA 1
ATOM 1315 C C . ALA B 1 30 ? 13.383 9.68 2.586 1 93.75 30 ALA B C 1
ATOM 1317 O O . ALA B 1 30 ? 12.883 10.453 1.765 1 93.75 30 ALA B O 1
ATOM 1318 N N . MET B 1 31 ? 12.812 8.516 2.904 1 96.12 31 MET B N 1
ATOM 1319 C CA . MET B 1 31 ? 11.578 8.07 2.262 1 96.12 31 MET B CA 1
ATOM 1320 C C . MET B 1 31 ? 10.359 8.641 2.975 1 96.12 31 MET B C 1
ATOM 1322 O O . MET B 1 31 ? 10.164 8.406 4.168 1 96.12 31 MET B O 1
ATOM 1326 N N . GLY B 1 32 ? 9.539 9.336 2.201 1 97.12 32 GLY B N 1
ATOM 1327 C CA . GLY B 1 32 ? 8.352 9.938 2.775 1 97.12 32 GLY B CA 1
ATOM 1328 C C . GLY B 1 32 ? 7.086 9.148 2.502 1 97.12 32 GLY B C 1
ATOM 1329 O O . GLY B 1 32 ? 6 9.523 2.951 1 97.12 32 GLY B O 1
ATOM 1330 N N . ALA B 1 33 ? 7.25 8.086 1.709 1 98.69 33 ALA B N 1
ATOM 1331 C CA . ALA B 1 33 ? 6.078 7.297 1.323 1 98.69 33 ALA B CA 1
ATOM 1332 C C . ALA B 1 33 ? 6.418 5.812 1.234 1 98.69 33 ALA B C 1
ATOM 1334 O O . ALA B 1 33 ? 7.465 5.441 0.699 1 98.69 33 ALA B O 1
ATOM 1335 N N . LEU B 1 34 ? 5.578 5.004 1.784 1 98.94 34 LEU B N 1
ATOM 1336 C CA . LEU B 1 34 ? 5.602 3.557 1.615 1 98.94 34 LEU B CA 1
ATOM 1337 C C . LEU B 1 34 ? 4.266 3.047 1.09 1 98.94 34 LEU B C 1
ATOM 1339 O O . LEU B 1 34 ? 3.209 3.402 1.619 1 98.94 34 LEU B O 1
ATOM 1343 N N . VAL B 1 35 ? 4.32 2.295 0.027 1 98.94 35 VAL B N 1
ATOM 1344 C CA . VAL B 1 35 ? 3.148 1.584 -0.467 1 98.94 35 VAL B CA 1
ATOM 1345 C C . VAL B 1 35 ? 3.379 0.078 -0.373 1 98.94 35 VAL B C 1
ATOM 1347 O O . VAL B 1 35 ? 4.438 -0.42 -0.76 1 98.94 35 VAL B O 1
ATOM 1350 N N . VAL B 1 36 ? 2.441 -0.595 0.191 1 98.94 36 VAL B N 1
ATOM 1351 C CA . VAL B 1 36 ? 2.459 -2.049 0.303 1 98.94 36 VAL B CA 1
ATOM 1352 C C . VAL B 1 36 ? 1.272 -2.641 -0.455 1 98.94 36 VAL B C 1
ATOM 1354 O O . VAL B 1 36 ? 0.139 -2.18 -0.305 1 98.94 36 VAL B O 1
ATOM 1357 N N . PHE B 1 37 ? 1.562 -3.564 -1.23 1 98.94 37 PHE B N 1
ATOM 1358 C CA . PHE B 1 37 ? 0.533 -4.348 -1.902 1 98.94 37 PHE B CA 1
ATOM 1359 C C . PHE B 1 37 ? 0.552 -5.793 -1.419 1 98.94 37 PHE B C 1
ATOM 1361 O O . PHE B 1 37 ? 1.612 -6.422 -1.363 1 98.94 37 PHE B O 1
ATOM 1368 N N . ASP B 1 38 ? -0.575 -6.273 -1.107 1 98.88 38 ASP B N 1
ATOM 1369 C CA . ASP B 1 38 ? -0.771 -7.695 -0.837 1 98.88 38 ASP B CA 1
ATOM 1370 C C . ASP B 1 38 ? -1.79 -8.297 -1.8 1 98.88 38 ASP B C 1
ATOM 1372 O O . ASP B 1 38 ? -2.959 -7.906 -1.805 1 98.88 38 ASP B O 1
ATOM 1376 N N . GLY B 1 39 ? -1.347 -9.211 -2.615 1 98.31 39 GLY B N 1
ATOM 1377 C CA . GLY B 1 39 ? -2.27 -10.094 -3.303 1 98.31 39 GLY B CA 1
ATOM 1378 C C . GLY B 1 39 ? -2.773 -11.227 -2.426 1 98.31 39 GLY B C 1
ATOM 1379 O O . GLY B 1 39 ? -1.995 -12.086 -1.997 1 98.31 39 GLY B O 1
ATOM 1380 N N . ILE B 1 40 ? -4.035 -11.266 -2.227 1 97.5 40 ILE B N 1
ATOM 1381 C CA . ILE B 1 40 ? -4.645 -12.133 -1.224 1 97.5 40 ILE B CA 1
ATOM 1382 C C . ILE B 1 40 ? -5.492 -13.203 -1.911 1 97.5 40 ILE B C 1
ATOM 1384 O O . ILE B 1 40 ? -6.223 -12.906 -2.859 1 97.5 40 ILE B O 1
ATOM 1388 N N . VAL B 1 41 ? -5.371 -14.398 -1.422 1 95.44 41 VAL B N 1
ATOM 1389 C CA . VAL B 1 41 ? -6.18 -15.484 -1.969 1 95.44 41 VAL B CA 1
ATOM 1390 C C . VAL B 1 41 ? -7.641 -15.289 -1.572 1 95.44 41 VAL B C 1
ATOM 1392 O O . VAL B 1 41 ? -7.961 -15.211 -0.384 1 95.44 41 VAL B O 1
ATOM 1395 N N . ARG B 1 42 ? -8.523 -15.258 -2.572 1 93.88 42 ARG B N 1
ATOM 1396 C CA . ARG B 1 42 ? -9.953 -15.016 -2.354 1 93.88 42 ARG B CA 1
ATOM 1397 C C . ARG B 1 42 ? -10.719 -16.328 -2.258 1 93.88 42 ARG B C 1
ATOM 1399 O O . ARG B 1 42 ? -10.172 -17.391 -2.553 1 93.88 42 ARG B O 1
ATOM 1406 N N . ASP B 1 43 ? -11.953 -16.078 -1.889 1 91.62 43 ASP B N 1
ATOM 1407 C CA . ASP B 1 43 ? -12.781 -17.266 -1.692 1 91.62 43 ASP B CA 1
ATOM 1408 C C . ASP B 1 43 ? -13.539 -17.625 -2.969 1 91.62 43 ASP B C 1
ATOM 1410 O O . ASP B 1 43 ? -14.383 -18.516 -2.967 1 91.62 43 ASP B O 1
ATOM 1414 N N . HIS B 1 44 ? -13.328 -16.875 -3.99 1 86.44 44 HIS B N 1
ATOM 1415 C CA . HIS B 1 44 ? -14 -17.156 -5.25 1 86.44 44 HIS B CA 1
ATOM 1416 C C . HIS B 1 44 ? -13.18 -16.672 -6.438 1 86.44 44 HIS B C 1
ATOM 1418 O O . HIS B 1 44 ? -12.273 -15.852 -6.277 1 86.44 44 HIS B O 1
ATOM 1424 N N . ASP B 1 45 ? -13.477 -17.344 -7.492 1 78.75 45 ASP B N 1
ATOM 1425 C CA . ASP B 1 45 ? -12.891 -16.969 -8.773 1 78.75 45 ASP B CA 1
ATOM 1426 C C . ASP B 1 45 ? -13.945 -16.969 -9.883 1 78.75 45 ASP B C 1
ATOM 1428 O O . ASP B 1 45 ? -14.516 -18.016 -10.203 1 78.75 45 ASP B O 1
ATOM 1432 N N . HIS B 1 46 ? -14.148 -15.688 -10.43 1 79.25 46 HIS B N 1
ATOM 1433 C CA . HIS B 1 46 ? -15.164 -15.531 -11.461 1 79.25 46 HIS B CA 1
ATOM 1434 C C . HIS B 1 46 ? -16.5 -16.109 -11.016 1 79.25 46 HIS B C 1
ATOM 1436 O O . HIS B 1 46 ? -17.125 -16.891 -11.742 1 79.25 46 HIS B O 1
ATOM 1442 N N . GLY B 1 47 ? -16.797 -15.852 -9.758 1 79.38 47 GLY B N 1
ATOM 1443 C CA . GLY B 1 47 ? -18.125 -16.203 -9.289 1 79.38 47 GLY B CA 1
ATOM 1444 C C . GLY B 1 47 ? -18.188 -17.609 -8.703 1 79.38 47 GLY B C 1
ATOM 1445 O O . GLY B 1 47 ? -19.188 -17.984 -8.094 1 79.38 47 GLY B O 1
ATOM 1446 N N . GLU B 1 48 ? -17.141 -18.406 -8.93 1 81.75 48 GLU B N 1
ATOM 1447 C CA . GLU B 1 48 ? -17.109 -19.766 -8.398 1 81.75 48 GLU B CA 1
ATOM 1448 C C . GLU B 1 48 ? -16.344 -19.828 -7.09 1 81.75 48 GLU B C 1
ATOM 1450 O O . GLU B 1 48 ? -15.242 -19.281 -6.98 1 81.75 48 GLU B O 1
ATOM 1455 N N . PRO B 1 49 ? -16.938 -20.562 -6.188 1 85.06 49 PRO B N 1
ATOM 1456 C CA . PRO B 1 49 ? -16.234 -20.688 -4.91 1 85.06 49 PRO B CA 1
ATOM 1457 C C . PRO B 1 49 ? -14.953 -21.5 -5.023 1 85.06 49 PRO B C 1
ATOM 1459 O O . PRO B 1 49 ? -14.891 -22.469 -5.785 1 85.06 49 PRO B O 1
ATOM 1462 N N . VAL B 1 50 ? -13.922 -21.047 -4.469 1 82.5 50 VAL B N 1
ATOM 1463 C CA . VAL B 1 50 ? -12.625 -21.719 -4.422 1 82.5 50 VAL B CA 1
ATOM 1464 C C . VAL B 1 50 ? -12.414 -22.344 -3.039 1 82.5 50 VAL B C 1
ATOM 1466 O O . VAL B 1 50 ? -12.602 -21.672 -2.02 1 82.5 50 VAL B O 1
ATOM 1469 N N . ALA B 1 51 ? -12.062 -23.547 -3.047 1 76.69 51 ALA B N 1
ATOM 1470 C CA . ALA B 1 51 ? -11.867 -24.266 -1.788 1 76.69 51 ALA B CA 1
ATOM 1471 C C . ALA B 1 51 ? -10.398 -24.234 -1.373 1 76.69 51 ALA B C 1
ATOM 1473 O O . ALA B 1 51 ? -10.078 -24.109 -0.187 1 76.69 51 ALA B O 1
ATOM 1474 N N . ALA B 1 52 ? -9.57 -24.547 -2.395 1 77.25 52 ALA B N 1
ATOM 1475 C CA . ALA B 1 52 ? -8.133 -24.547 -2.131 1 77.25 52 ALA B CA 1
ATOM 1476 C C . ALA B 1 52 ? -7.352 -24 -3.32 1 77.25 52 ALA B C 1
ATOM 1478 O O . ALA B 1 52 ? -7.836 -24.031 -4.453 1 77.25 52 ALA B O 1
ATOM 1479 N N . LEU B 1 53 ? -6.273 -23.484 -2.953 1 87.88 53 LEU B N 1
ATOM 1480 C CA . LEU B 1 53 ? -5.414 -22.922 -3.986 1 87.88 53 LEU B CA 1
ATOM 1481 C C . LEU B 1 53 ? -3.945 -23.172 -3.67 1 87.88 53 LEU B C 1
ATOM 1483 O O . LEU B 1 53 ? -3.547 -23.172 -2.504 1 87.88 53 LEU B O 1
ATOM 1487 N N . ALA B 1 54 ? -3.271 -23.641 -4.703 1 92.94 54 ALA B N 1
ATOM 1488 C CA . ALA B 1 54 ? -1.829 -23.828 -4.551 1 92.94 54 ALA B CA 1
ATOM 1489 C C . ALA B 1 54 ? -1.072 -23.141 -5.695 1 92.94 54 ALA B C 1
ATOM 1491 O O . ALA B 1 54 ? -1.504 -23.203 -6.848 1 92.94 54 ALA B O 1
ATOM 1492 N N . TYR B 1 55 ? 0.05 -22.594 -5.293 1 95.06 55 TYR B N 1
ATOM 1493 C CA . TYR B 1 55 ? 0.934 -22 -6.285 1 95.06 55 TYR B CA 1
ATOM 1494 C C . TYR B 1 55 ? 2.164 -22.859 -6.52 1 95.06 55 TYR B C 1
ATOM 1496 O O . TYR B 1 55 ? 2.715 -23.438 -5.578 1 95.06 55 TYR B O 1
ATOM 1504 N N . THR B 1 56 ? 2.555 -22.922 -7.785 1 94.81 56 THR B N 1
ATOM 1505 C CA . THR B 1 56 ? 3.811 -23.562 -8.164 1 94.81 56 THR B CA 1
ATOM 1506 C C . THR B 1 56 ? 4.676 -22.609 -8.977 1 94.81 56 THR B C 1
ATOM 1508 O O . THR B 1 56 ? 4.16 -21.781 -9.742 1 94.81 56 THR B O 1
ATOM 1511 N N . ALA B 1 57 ? 5.965 -22.781 -8.766 1 95.44 57 ALA B N 1
ATOM 1512 C CA . ALA B 1 57 ? 6.891 -21.875 -9.445 1 95.44 57 ALA B CA 1
ATOM 1513 C C . ALA B 1 57 ? 7.883 -22.641 -10.312 1 95.44 57 ALA B C 1
ATOM 1515 O O . ALA B 1 57 ? 8.367 -23.703 -9.906 1 95.44 57 ALA B O 1
ATOM 1516 N N . HIS B 1 58 ? 8.117 -22.047 -11.523 1 95.06 58 HIS B N 1
ATOM 1517 C CA . HIS B 1 58 ? 9.273 -22.516 -12.281 1 95.06 58 HIS B CA 1
ATOM 1518 C C . HIS B 1 58 ? 10.555 -22.391 -11.461 1 95.06 58 HIS B C 1
ATOM 1520 O O . HIS B 1 58 ? 10.711 -21.438 -10.688 1 95.06 58 HIS B O 1
ATOM 1526 N N . PRO B 1 59 ? 11.492 -23.281 -11.625 1 96.06 59 PRO B N 1
ATOM 1527 C CA . PRO B 1 59 ? 12.742 -23.219 -10.867 1 96.06 59 PRO B CA 1
ATOM 1528 C C . PRO B 1 59 ? 13.469 -21.891 -11.031 1 96.06 59 PRO B C 1
ATOM 1530 O O . PRO B 1 59 ? 14.188 -21.453 -10.133 1 96.06 59 PRO B O 1
ATOM 1533 N N . GLN B 1 60 ? 13.227 -21.234 -12.141 1 97 60 GLN B N 1
ATOM 1534 C CA . GLN B 1 60 ? 13.93 -19.984 -12.414 1 97 60 GLN B CA 1
ATOM 1535 C C . GLN B 1 60 ? 13.078 -18.781 -12.023 1 97 60 GLN B C 1
ATOM 1537 O O . GLN B 1 60 ? 13.438 -17.625 -12.32 1 97 60 GLN B O 1
ATOM 1542 N N . ALA B 1 61 ? 11.984 -19 -11.352 1 98.06 61 ALA B N 1
ATOM 1543 C CA . ALA B 1 61 ? 11.047 -17.922 -11.031 1 98.06 61 ALA B CA 1
ATOM 1544 C C . ALA B 1 61 ? 11.734 -16.797 -10.258 1 98.06 61 ALA B C 1
ATOM 1546 O O . ALA B 1 61 ? 11.453 -15.617 -10.477 1 98.06 61 ALA B O 1
ATOM 1547 N N . ILE B 1 62 ? 12.68 -17.172 -9.438 1 98.5 62 ILE B N 1
ATOM 1548 C CA . ILE B 1 62 ? 13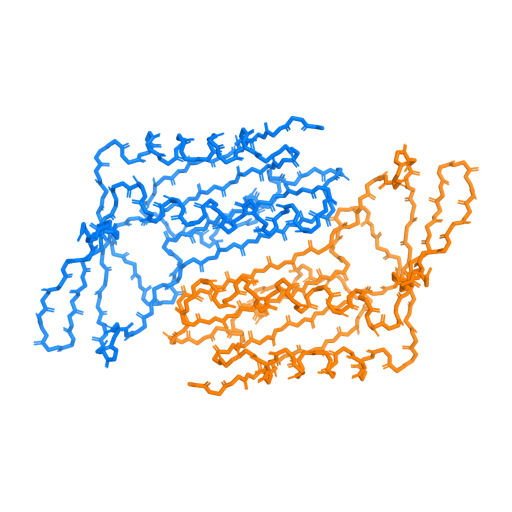.336 -16.188 -8.594 1 98.5 62 ILE B CA 1
ATOM 1549 C C . ILE B 1 62 ? 14.164 -15.242 -9.461 1 98.5 62 ILE B C 1
ATOM 1551 O O . ILE B 1 62 ? 14.242 -14.039 -9.195 1 98.5 62 ILE B O 1
ATOM 1555 N N . ASP B 1 63 ? 14.789 -15.742 -10.477 1 98.56 63 ASP B N 1
ATOM 1556 C CA . ASP B 1 63 ? 15.562 -14.906 -11.398 1 98.56 63 ASP B CA 1
ATOM 1557 C C . ASP B 1 63 ? 14.664 -13.898 -12.109 1 98.56 63 ASP B C 1
ATOM 1559 O O . ASP B 1 63 ? 15.047 -12.734 -12.281 1 98.56 63 ASP B O 1
ATOM 1563 N N . TYR B 1 64 ? 13.516 -14.344 -12.523 1 98.31 64 TYR B N 1
ATOM 1564 C CA . TYR B 1 64 ? 12.547 -13.469 -13.172 1 98.31 64 TYR B CA 1
ATOM 1565 C C . TYR B 1 64 ? 12.055 -12.391 -12.211 1 98.31 64 TYR B C 1
ATOM 1567 O O . TYR B 1 64 ? 11.938 -11.227 -12.594 1 98.31 64 TYR B O 1
ATOM 1575 N N . LEU B 1 65 ? 11.797 -12.781 -10.977 1 98.81 65 LEU B N 1
ATOM 1576 C CA . LEU B 1 65 ? 11.336 -11.836 -9.969 1 98.81 65 LEU B CA 1
ATOM 1577 C C . LEU B 1 65 ? 12.352 -10.727 -9.75 1 98.81 65 LEU B C 1
ATOM 1579 O O . LEU B 1 65 ? 12.008 -9.547 -9.766 1 98.81 65 LEU B O 1
ATOM 1583 N N . GLU B 1 66 ? 13.586 -11.102 -9.633 1 98.81 66 GLU B N 1
ATOM 1584 C CA . GLU B 1 66 ? 14.656 -10.125 -9.445 1 98.81 66 GLU B CA 1
ATOM 1585 C C . GLU B 1 66 ? 14.797 -9.219 -10.664 1 98.81 66 GLU B C 1
ATOM 1587 O O . GLU B 1 66 ? 14.984 -8.008 -10.516 1 98.81 66 GLU B O 1
ATOM 1592 N N . ARG B 1 67 ? 14.695 -9.805 -11.805 1 98.69 67 ARG B N 1
ATOM 1593 C CA . ARG B 1 67 ? 14.812 -9.031 -13.039 1 98.69 67 ARG B CA 1
ATOM 1594 C C . ARG B 1 67 ? 13.688 -8.008 -13.148 1 98.69 67 ARG B C 1
ATOM 1596 O O . ARG B 1 67 ? 13.922 -6.863 -13.547 1 98.69 67 ARG B O 1
ATOM 1603 N N . VAL B 1 68 ? 12.484 -8.438 -12.805 1 98.75 68 VAL B N 1
ATOM 1604 C CA . VAL B 1 68 ? 11.344 -7.531 -12.836 1 98.75 68 VAL B CA 1
ATOM 1605 C C . VAL B 1 68 ? 11.586 -6.355 -11.898 1 98.75 68 VAL B C 1
ATOM 1607 O O . VAL B 1 68 ? 11.438 -5.195 -12.289 1 98.75 68 VAL B O 1
ATOM 1610 N N . LEU B 1 69 ? 12.016 -6.633 -10.672 1 98.88 69 LEU B N 1
ATOM 1611 C CA . LEU B 1 69 ? 12.219 -5.566 -9.695 1 98.88 69 LEU B CA 1
ATOM 1612 C C . LEU B 1 69 ? 13.344 -4.633 -10.141 1 98.88 69 LEU B C 1
ATOM 1614 O O . LEU B 1 69 ? 13.227 -3.412 -10.008 1 98.88 69 LEU B O 1
ATOM 1618 N N . ARG B 1 70 ? 14.375 -5.219 -10.703 1 98.69 70 ARG B N 1
ATOM 1619 C CA . ARG B 1 70 ? 15.477 -4.406 -11.211 1 98.69 70 ARG B CA 1
ATOM 1620 C C . ARG B 1 70 ? 15.016 -3.498 -12.344 1 98.69 70 ARG B C 1
ATOM 1622 O O . ARG B 1 70 ? 15.391 -2.326 -12.398 1 98.69 70 ARG B O 1
ATOM 1629 N N . SER B 1 71 ? 14.258 -4.043 -13.211 1 98.69 71 SER B N 1
ATOM 1630 C CA . SER B 1 71 ? 13.766 -3.248 -14.336 1 98.69 71 SER B CA 1
ATOM 1631 C C . SER B 1 71 ? 12.906 -2.088 -13.859 1 98.69 71 SER B C 1
ATOM 1633 O O . SER B 1 71 ? 13 -0.977 -14.383 1 98.69 71 SER B O 1
ATOM 1635 N N . VAL B 1 72 ? 12.039 -2.301 -12.844 1 98.81 72 VAL B N 1
ATOM 1636 C CA . VAL B 1 72 ? 11.203 -1.246 -12.281 1 98.81 72 VAL B CA 1
ATOM 1637 C C . VAL B 1 72 ? 12.078 -0.193 -11.609 1 98.81 72 VAL B C 1
ATOM 1639 O O . VAL B 1 72 ? 11.867 1.009 -11.789 1 98.81 72 VAL B O 1
ATOM 1642 N N . ALA B 1 73 ? 13.07 -0.643 -10.898 1 98.56 73 ALA B N 1
ATOM 1643 C CA . ALA B 1 73 ? 13.992 0.264 -10.227 1 98.56 73 ALA B CA 1
ATOM 1644 C C . ALA B 1 73 ? 14.758 1.125 -11.227 1 98.56 73 ALA B C 1
ATOM 1646 O O . ALA B 1 73 ? 15.055 2.291 -10.953 1 98.56 73 ALA B O 1
ATOM 1647 N N . GLU B 1 74 ? 15.062 0.551 -12.344 1 97.69 74 GLU B N 1
ATOM 1648 C CA . GLU B 1 74 ? 15.773 1.276 -13.391 1 97.69 74 GLU B CA 1
ATOM 1649 C C . GLU B 1 74 ? 14.867 2.307 -14.062 1 97.69 74 GLU B C 1
ATOM 1651 O O . GLU B 1 74 ? 15.32 3.389 -14.438 1 97.69 74 GLU B O 1
ATOM 1656 N N . GLU B 1 75 ? 13.648 1.961 -14.188 1 98.12 75 GLU B N 1
ATOM 1657 C CA . GLU B 1 75 ? 12.68 2.799 -14.891 1 98.12 75 GLU B CA 1
ATOM 1658 C C . GLU B 1 75 ? 12.219 3.959 -14.016 1 98.12 75 GLU B C 1
ATOM 1660 O O . GLU B 1 75 ? 11.906 5.039 -14.516 1 98.12 75 GLU B O 1
ATOM 1665 N N . ILE B 1 76 ? 12.156 3.75 -12.727 1 98.38 76 ILE B N 1
ATOM 1666 C CA . ILE B 1 76 ? 11.641 4.742 -11.789 1 98.38 76 ILE B CA 1
ATOM 1667 C C . ILE B 1 76 ? 12.727 5.129 -10.789 1 98.38 76 ILE B C 1
ATOM 1669 O O . ILE B 1 76 ? 12.953 4.418 -9.812 1 98.38 76 ILE B O 1
ATOM 1673 N N . PRO B 1 77 ? 13.289 6.27 -10.984 1 96.88 77 PRO B N 1
ATOM 1674 C CA . PRO B 1 77 ? 14.383 6.676 -10.094 1 96.88 77 PRO B CA 1
ATOM 1675 C C . PRO B 1 77 ? 13.906 6.984 -8.68 1 96.88 77 PRO B C 1
ATOM 1677 O O . PRO B 1 77 ? 12.812 7.523 -8.5 1 96.88 77 PRO B O 1
ATOM 1680 N N . GLY B 1 78 ? 14.695 6.57 -7.727 1 97.5 78 GLY B N 1
ATOM 1681 C CA . GLY B 1 78 ? 14.484 6.996 -6.352 1 97.5 78 GLY B CA 1
ATOM 1682 C C . GLY B 1 78 ? 13.578 6.059 -5.57 1 97.5 78 GLY B C 1
ATOM 1683 O O . GLY B 1 78 ? 12.992 6.453 -4.562 1 97.5 78 GLY B O 1
ATOM 1684 N N . VAL B 1 79 ? 13.453 4.777 -6.066 1 98.75 79 VAL B N 1
ATOM 1685 C CA . VAL B 1 79 ? 12.562 3.859 -5.363 1 98.75 79 VAL B CA 1
ATOM 1686 C C . VAL B 1 79 ? 13.383 2.754 -4.703 1 98.75 79 VAL B C 1
ATOM 1688 O O . VAL B 1 79 ? 14.492 2.451 -5.141 1 98.75 79 VAL B O 1
ATOM 1691 N N . ARG B 1 80 ? 12.875 2.236 -3.627 1 98.88 80 ARG B N 1
ATOM 1692 C CA . ARG B 1 80 ? 13.344 1.018 -2.979 1 98.88 80 ARG B CA 1
ATOM 1693 C C . ARG B 1 80 ? 12.266 -0.06 -2.99 1 98.88 80 ARG B C 1
ATOM 1695 O O . ARG B 1 80 ? 11.141 0.177 -2.547 1 98.88 80 ARG B O 1
ATOM 1702 N N . LEU B 1 81 ? 12.625 -1.245 -3.502 1 98.94 81 LEU B N 1
ATOM 1703 C CA . LEU B 1 81 ? 11.617 -2.258 -3.791 1 98.94 81 LEU B CA 1
ATOM 1704 C C . LEU B 1 81 ? 11.898 -3.539 -3.008 1 98.94 81 LEU B C 1
ATOM 1706 O O . LEU B 1 81 ? 13.047 -3.967 -2.896 1 98.94 81 LEU B O 1
ATOM 1710 N N . TRP B 1 82 ? 10.875 -4.078 -2.441 1 98.94 82 TRP B N 1
ATOM 1711 C CA . TRP B 1 82 ? 10.836 -5.367 -1.756 1 98.94 82 TRP B CA 1
ATOM 1712 C C . TRP B 1 82 ? 9.672 -6.215 -2.256 1 98.94 82 TRP B C 1
ATOM 1714 O O . TRP B 1 82 ? 8.562 -5.715 -2.441 1 98.94 82 TRP B O 1
ATOM 1724 N N . ALA B 1 83 ? 9.953 -7.523 -2.58 1 98.94 83 ALA B N 1
ATOM 1725 C CA . ALA B 1 83 ? 8.844 -8.383 -2.973 1 98.94 83 ALA B CA 1
ATOM 1726 C C . ALA B 1 83 ? 9.078 -9.828 -2.52 1 98.94 83 ALA B C 1
ATOM 1728 O O . ALA B 1 83 ? 10.211 -10.305 -2.512 1 98.94 83 ALA B O 1
ATOM 1729 N N . ALA B 1 84 ? 8.055 -10.477 -2.154 1 98.94 84 ALA B N 1
ATOM 1730 C CA . ALA B 1 84 ? 8.062 -11.898 -1.843 1 98.94 84 ALA B CA 1
ATOM 1731 C C . ALA B 1 84 ? 6.801 -12.586 -2.363 1 98.94 84 ALA B C 1
ATOM 1733 O O . ALA B 1 84 ? 5.695 -12.047 -2.225 1 98.94 84 ALA B O 1
ATOM 1734 N N . HIS B 1 85 ? 6.949 -13.656 -2.951 1 98.81 85 HIS B N 1
ATOM 1735 C CA . HIS B 1 85 ? 5.84 -14.492 -3.4 1 98.81 85 HIS B CA 1
ATOM 1736 C C . HIS B 1 85 ? 5.824 -15.82 -2.662 1 98.81 85 HIS B C 1
ATOM 1738 O O . HIS B 1 85 ? 6.863 -16.469 -2.516 1 98.81 85 HIS B O 1
ATOM 1744 N N . ARG B 1 86 ? 4.656 -16.125 -2.23 1 98.5 86 ARG B N 1
ATOM 1745 C CA . ARG B 1 86 ? 4.465 -17.422 -1.567 1 98.5 86 ARG B CA 1
ATOM 1746 C C . ARG B 1 86 ? 4.055 -18.484 -2.568 1 98.5 86 ARG B C 1
ATOM 1748 O O . ARG B 1 86 ? 3.264 -18.234 -3.477 1 98.5 86 ARG B O 1
ATOM 1755 N N . VAL B 1 87 ? 4.562 -19.688 -2.441 1 97.94 87 VAL B N 1
ATOM 1756 C CA . VAL B 1 87 ? 4.168 -20.844 -3.25 1 97.94 87 VAL B CA 1
ATOM 1757 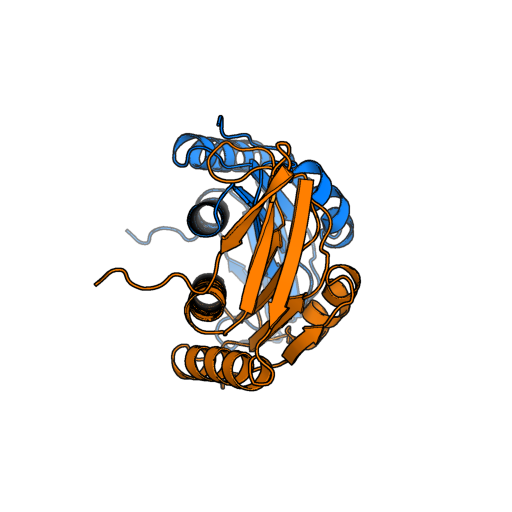C C . VAL B 1 87 ? 3.664 -21.953 -2.344 1 97.94 87 VAL B C 1
ATOM 1759 O O . VAL B 1 87 ? 3.695 -21.828 -1.116 1 97.94 87 VAL B O 1
ATOM 1762 N N . GLY B 1 88 ? 3.121 -23.016 -2.951 1 97.19 88 GLY B N 1
ATOM 1763 C CA . GLY B 1 88 ? 2.455 -24.062 -2.199 1 97.19 88 GLY B CA 1
ATOM 1764 C C . GLY B 1 88 ? 0.997 -23.766 -1.914 1 97.19 88 GLY B C 1
ATOM 1765 O O . GLY B 1 88 ? 0.403 -22.891 -2.549 1 97.19 88 GLY B O 1
ATOM 1766 N N . PRO B 1 89 ? 0.424 -24.594 -0.991 1 96 89 PRO B N 1
ATOM 1767 C CA . PRO B 1 89 ? -0.953 -24.297 -0.591 1 96 89 PRO B CA 1
ATOM 1768 C C . PRO B 1 89 ? -1.062 -23 0.215 1 96 89 PRO B C 1
ATOM 1770 O O . PRO B 1 89 ? -0.333 -22.812 1.193 1 96 89 PRO B O 1
ATOM 1773 N N . ILE B 1 90 ? -1.923 -22.125 -0.245 1 96 90 ILE B N 1
ATOM 1774 C CA . ILE B 1 90 ? -2.139 -20.875 0.468 1 96 90 ILE B CA 1
ATOM 1775 C C . ILE B 1 90 ? -3.604 -20.766 0.888 1 96 90 ILE B C 1
ATOM 1777 O O . ILE B 1 90 ? -4.504 -20.828 0.047 1 96 90 ILE B O 1
ATOM 1781 N N . PRO B 1 91 ? -3.855 -20.688 2.186 1 94.94 91 PRO B N 1
ATOM 1782 C CA . PRO B 1 91 ? -5.234 -20.547 2.664 1 94.94 91 PRO B CA 1
ATOM 1783 C C . PRO B 1 91 ? -5.906 -19.281 2.16 1 94.94 91 PRO B C 1
ATOM 1785 O O . PRO B 1 91 ? -5.23 -18.281 1.923 1 94.94 91 PRO B O 1
ATOM 1788 N N . ILE B 1 92 ? -7.203 -19.344 2.029 1 93.62 92 ILE B N 1
ATOM 1789 C CA . ILE B 1 92 ? -8.016 -18.172 1.723 1 93.62 92 ILE B CA 1
ATOM 1790 C C . ILE B 1 92 ? -7.727 -17.078 2.742 1 93.62 92 ILE B C 1
ATOM 1792 O O . ILE B 1 92 ? -7.645 -17.344 3.943 1 93.62 92 ILE B O 1
ATOM 1796 N N . GLY B 1 93 ? -7.449 -15.891 2.264 1 95.31 93 GLY B N 1
ATOM 1797 C CA . GLY B 1 93 ? -7.258 -14.758 3.15 1 95.31 93 GLY B CA 1
ATOM 1798 C C . GLY B 1 93 ? -5.793 -14.445 3.412 1 95.31 93 GLY B C 1
ATOM 1799 O O . GLY B 1 93 ? -5.469 -13.414 4 1 95.31 93 GLY B O 1
ATOM 1800 N N . GLU B 1 94 ? -4.922 -15.328 3.002 1 97 94 GLU B N 1
ATOM 1801 C CA . GLU B 1 94 ? -3.496 -15.094 3.209 1 97 94 GLU B CA 1
ATOM 1802 C C . GLU B 1 94 ? -2.844 -14.531 1.947 1 97 94 GLU B C 1
ATOM 1804 O O . GLU B 1 94 ? -3.391 -14.656 0.851 1 97 94 GLU B O 1
ATOM 1809 N N . SER B 1 95 ? -1.738 -13.906 2.088 1 97.94 95 SER B N 1
ATOM 1810 C CA . SER B 1 95 ? -1.067 -13.219 0.988 1 97.94 95 SER B CA 1
ATOM 1811 C C . SER B 1 95 ? -0.296 -14.203 0.114 1 97.94 95 SER B C 1
ATOM 1813 O O . SER B 1 95 ? 0.444 -15.047 0.624 1 97.94 95 SER B O 1
ATOM 1815 N N . ALA B 1 96 ? -0.485 -14.078 -1.158 1 97.94 96 ALA B N 1
ATOM 1816 C CA . ALA B 1 96 ? 0.308 -14.805 -2.143 1 97.94 96 ALA B CA 1
ATOM 1817 C C . ALA B 1 96 ? 1.489 -13.969 -2.627 1 97.94 96 ALA B C 1
ATOM 1819 O O . ALA B 1 96 ? 2.537 -14.516 -2.986 1 97.94 96 ALA B O 1
ATOM 1820 N N . LEU B 1 97 ? 1.356 -12.688 -2.619 1 98.75 97 LEU B N 1
ATOM 1821 C CA . LEU B 1 97 ? 2.357 -11.742 -3.102 1 98.75 97 LEU B CA 1
ATOM 1822 C C . LEU B 1 97 ? 2.355 -10.477 -2.258 1 98.75 97 LEU B C 1
ATOM 1824 O O . LEU B 1 97 ? 1.301 -9.875 -2.039 1 98.75 97 LEU B O 1
ATOM 1828 N N . THR B 1 98 ? 3.475 -10.117 -1.747 1 98.94 98 THR B N 1
ATOM 1829 C CA . THR B 1 98 ? 3.668 -8.828 -1.087 1 98.94 98 THR B CA 1
ATOM 1830 C C . THR B 1 98 ? 4.727 -8.008 -1.812 1 98.94 98 THR B C 1
ATOM 1832 O O . THR B 1 98 ? 5.797 -8.516 -2.152 1 98.94 98 THR B O 1
ATOM 1835 N N . VAL B 1 99 ? 4.391 -6.793 -2.139 1 99 99 VAL B N 1
ATOM 1836 C CA . VAL B 1 99 ? 5.312 -5.852 -2.768 1 99 99 VAL B CA 1
ATOM 1837 C C . VAL B 1 99 ? 5.363 -4.559 -1.956 1 99 99 VAL B C 1
ATOM 1839 O O . VAL B 1 99 ? 4.32 -4.023 -1.562 1 99 99 VAL B O 1
ATOM 1842 N N . LEU B 1 100 ? 6.504 -4.113 -1.657 1 99 100 LEU B N 1
ATOM 1843 C CA . LEU B 1 100 ? 6.711 -2.807 -1.045 1 99 100 LEU B CA 1
ATOM 1844 C C . LEU B 1 100 ? 7.484 -1.883 -1.979 1 99 100 LEU B C 1
ATOM 1846 O O . LEU B 1 100 ? 8.438 -2.311 -2.629 1 99 100 LEU B O 1
ATOM 1850 N N . ALA B 1 101 ? 7.074 -0.663 -2.029 1 98.94 101 ALA B N 1
ATOM 1851 C CA . ALA B 1 101 ? 7.832 0.401 -2.686 1 98.94 101 ALA B CA 1
ATOM 1852 C C . ALA B 1 101 ? 7.914 1.642 -1.801 1 98.94 101 ALA B C 1
ATOM 1854 O O . ALA B 1 101 ? 6.891 2.156 -1.345 1 98.94 101 ALA B O 1
ATOM 1855 N N . ALA B 1 102 ? 9.086 2.057 -1.555 1 98.88 102 ALA B N 1
ATOM 1856 C CA . ALA B 1 102 ? 9.328 3.307 -0.839 1 98.88 102 ALA B CA 1
ATOM 1857 C C . ALA B 1 102 ? 9.922 4.363 -1.768 1 98.88 102 ALA B C 1
ATOM 1859 O O . ALA B 1 102 ? 10.68 4.039 -2.688 1 98.88 102 ALA B O 1
ATOM 1860 N N . ALA B 1 103 ? 9.578 5.578 -1.562 1 98.62 103 ALA B N 1
ATOM 1861 C CA . ALA B 1 103 ? 10.094 6.73 -2.299 1 98.62 103 ALA B CA 1
ATOM 1862 C C . ALA B 1 103 ? 9.977 8.008 -1.473 1 98.62 103 ALA B C 1
ATOM 1864 O O . ALA B 1 103 ? 9.32 8.023 -0.428 1 98.62 103 ALA B O 1
ATOM 1865 N N . ALA B 1 104 ? 10.594 9.023 -1.941 1 96.75 104 ALA B N 1
ATOM 1866 C CA . ALA B 1 104 ? 10.5 10.312 -1.263 1 96.75 104 ALA B CA 1
ATOM 1867 C C . ALA B 1 104 ? 9.07 10.859 -1.319 1 96.75 104 ALA B C 1
ATOM 1869 O O . ALA B 1 104 ? 8.617 11.516 -0.38 1 96.75 104 ALA B O 1
ATOM 1870 N N . HIS B 1 105 ? 8.359 10.508 -2.402 1 96.94 105 HIS B N 1
ATOM 1871 C CA . HIS B 1 105 ? 7.012 11.023 -2.602 1 96.94 105 HIS B CA 1
ATOM 1872 C C . HIS B 1 105 ? 6.039 9.906 -2.957 1 96.94 105 HIS B C 1
ATOM 1874 O O . HIS B 1 105 ? 6.434 8.906 -3.561 1 96.94 105 HIS B O 1
ATOM 1880 N N . ARG B 1 106 ? 4.758 10.18 -2.623 1 98.06 106 ARG B N 1
ATOM 1881 C CA . ARG B 1 106 ? 3.758 9.117 -2.684 1 98.06 106 ARG B CA 1
ATOM 1882 C C . ARG B 1 106 ? 3.504 8.688 -4.121 1 98.06 106 ARG B C 1
ATOM 1884 O O . ARG B 1 106 ? 3.307 7.5 -4.395 1 98.06 106 ARG B O 1
ATOM 1891 N N . GLY B 1 107 ? 3.492 9.68 -5.09 1 98.31 107 GLY B N 1
ATOM 1892 C CA . GLY B 1 107 ? 3.23 9.328 -6.473 1 98.31 107 GLY B CA 1
ATOM 1893 C C . GLY B 1 107 ? 4.195 8.289 -7.016 1 98.31 107 GLY B C 1
ATOM 1894 O O . GLY B 1 107 ? 3.781 7.309 -7.637 1 98.31 107 GLY B O 1
ATOM 1895 N N . THR B 1 108 ? 5.453 8.531 -6.734 1 98.56 108 THR B N 1
ATOM 1896 C CA . THR B 1 108 ? 6.5 7.621 -7.18 1 98.56 108 THR B CA 1
ATOM 1897 C C . THR B 1 108 ? 6.348 6.254 -6.516 1 98.56 108 THR B C 1
ATOM 1899 O O . THR B 1 108 ? 6.465 5.219 -7.18 1 98.56 108 THR B O 1
ATOM 1902 N N . ALA B 1 109 ? 6.055 6.191 -5.25 1 98.88 109 ALA B N 1
ATOM 1903 C CA . ALA B 1 109 ? 5.887 4.938 -4.523 1 98.88 109 ALA B CA 1
ATOM 1904 C C . ALA B 1 109 ? 4.707 4.141 -5.074 1 98.88 109 ALA B C 1
ATOM 1906 O O . ALA B 1 109 ? 4.816 2.932 -5.301 1 98.88 109 ALA B O 1
ATOM 1907 N N . PHE B 1 110 ? 3.566 4.844 -5.367 1 98.94 110 PHE B N 1
ATOM 1908 C CA . PHE B 1 110 ? 2.396 4.184 -5.934 1 98.94 110 PHE B CA 1
ATOM 1909 C C . PHE B 1 110 ? 2.715 3.609 -7.312 1 98.94 110 PHE B C 1
ATOM 1911 O O . PHE B 1 110 ? 2.393 2.453 -7.598 1 98.94 110 PHE B O 1
ATOM 1918 N N . THR B 1 111 ? 3.375 4.418 -8.086 1 98.88 111 THR B N 1
ATOM 1919 C CA . THR B 1 111 ? 3.693 3.992 -9.438 1 98.88 111 THR B CA 1
ATOM 1920 C C . THR B 1 111 ? 4.594 2.76 -9.422 1 98.88 111 THR B C 1
ATOM 1922 O O . THR B 1 111 ? 4.324 1.779 -10.125 1 98.88 111 THR B O 1
ATOM 1925 N N . ALA B 1 112 ? 5.582 2.789 -8.617 1 98.94 112 ALA B N 1
ATOM 1926 C CA . ALA B 1 112 ? 6.547 1.696 -8.57 1 98.94 112 ALA B CA 1
ATOM 1927 C C . ALA B 1 112 ? 5.902 0.413 -8.055 1 98.94 112 ALA B C 1
ATOM 1929 O O . ALA B 1 112 ? 6.117 -0.666 -8.609 1 98.94 112 ALA B O 1
ATOM 1930 N N . CYS B 1 113 ? 5.137 0.523 -7.043 1 98.94 113 CYS B N 1
ATOM 1931 C CA . CYS B 1 113 ? 4.516 -0.653 -6.445 1 98.94 113 CYS B CA 1
ATOM 1932 C C . CYS B 1 113 ? 3.531 -1.301 -7.41 1 98.94 113 CYS B C 1
ATOM 1934 O O . CYS B 1 113 ? 3.545 -2.52 -7.594 1 98.94 113 CYS B O 1
ATOM 1936 N N . SER B 1 114 ? 2.707 -0.44 -7.996 1 98.94 114 SER B N 1
ATOM 1937 C CA . SER B 1 114 ? 1.713 -0.946 -8.938 1 98.94 114 SER B CA 1
ATOM 1938 C C . SER B 1 114 ? 2.375 -1.602 -10.141 1 98.94 114 SER B C 1
ATOM 1940 O O . SER B 1 114 ? 1.988 -2.697 -10.555 1 98.94 114 SER B O 1
ATOM 1942 N N . LEU B 1 115 ? 3.371 -0.949 -10.625 1 98.88 115 LEU B N 1
ATOM 1943 C CA . LEU B 1 115 ? 4.074 -1.484 -11.789 1 98.88 115 LEU B CA 1
ATOM 1944 C C . LEU B 1 115 ? 4.766 -2.799 -11.445 1 98.88 115 LEU B C 1
ATOM 1946 O O . LEU B 1 115 ? 4.715 -3.754 -12.227 1 98.88 115 LEU B O 1
ATOM 1950 N N . ALA B 1 116 ? 5.418 -2.859 -10.312 1 98.94 116 ALA B N 1
ATOM 1951 C CA . ALA B 1 116 ? 6.09 -4.086 -9.883 1 98.94 116 ALA B CA 1
ATOM 1952 C C . ALA B 1 116 ? 5.094 -5.234 -9.742 1 98.94 116 ALA B C 1
ATOM 1954 O O . ALA B 1 116 ? 5.328 -6.332 -10.25 1 98.94 116 ALA B O 1
ATOM 1955 N N . ALA B 1 117 ? 4.008 -4.98 -9.109 1 98.88 117 ALA B N 1
ATOM 1956 C CA . ALA B 1 117 ? 2.984 -6.012 -8.938 1 98.88 117 ALA B CA 1
ATOM 1957 C C . ALA B 1 117 ? 2.48 -6.512 -10.289 1 98.88 117 ALA B C 1
ATOM 1959 O O . ALA B 1 117 ? 2.375 -7.723 -10.508 1 98.88 117 ALA B O 1
ATOM 1960 N N . ASP B 1 118 ? 2.236 -5.547 -11.164 1 98.56 118 ASP B N 1
ATOM 1961 C CA . ASP B 1 118 ? 1.729 -5.891 -12.492 1 98.56 118 ASP B CA 1
ATOM 1962 C C . ASP B 1 118 ? 2.723 -6.77 -13.25 1 98.56 118 ASP B C 1
ATOM 1964 O O . ASP B 1 118 ? 2.344 -7.793 -13.82 1 98.56 118 ASP B O 1
ATOM 1968 N N . ARG B 1 119 ? 3.885 -6.395 -13.242 1 98.62 119 ARG B N 1
ATOM 1969 C CA . ARG B 1 119 ? 4.891 -7.105 -14.016 1 98.62 119 ARG B CA 1
ATOM 1970 C C . ARG B 1 119 ? 5.223 -8.453 -13.383 1 98.62 119 ARG B C 1
ATOM 1972 O O . ARG B 1 119 ? 5.492 -9.43 -14.094 1 98.62 119 ARG B O 1
ATOM 1979 N N . ILE B 1 120 ? 5.242 -8.492 -12.062 1 98.62 120 ILE B N 1
ATOM 1980 C CA . ILE B 1 120 ? 5.469 -9.773 -11.398 1 98.62 120 ILE B CA 1
ATOM 1981 C C . ILE B 1 120 ? 4.398 -10.773 -11.828 1 98.62 120 ILE B C 1
ATOM 1983 O O . ILE B 1 120 ? 4.711 -11.898 -12.211 1 98.62 120 ILE B O 1
ATOM 1987 N N . LYS B 1 121 ? 3.193 -10.352 -11.82 1 97.25 121 LYS B N 1
ATOM 1988 C CA . LYS B 1 121 ? 2.084 -11.242 -12.148 1 97.25 121 LYS B CA 1
ATOM 1989 C C . LYS B 1 121 ? 2.096 -11.617 -13.625 1 97.25 121 LYS B C 1
ATOM 1991 O O . LYS B 1 121 ? 1.689 -12.727 -13.992 1 97.25 121 LYS B O 1
ATOM 1996 N N . ALA B 1 122 ? 2.639 -10.734 -14.445 1 96.69 122 ALA B N 1
ATOM 1997 C CA . ALA B 1 122 ? 2.619 -10.945 -15.891 1 96.69 122 ALA B CA 1
ATOM 1998 C C . ALA B 1 122 ? 3.828 -11.766 -16.344 1 96.69 122 ALA B C 1
ATOM 2000 O O . ALA B 1 122 ? 3.748 -12.523 -17.297 1 96.69 122 ALA B O 1
ATOM 2001 N N . GLU B 1 123 ? 4.945 -11.609 -15.586 1 97.38 123 GLU B N 1
ATOM 2002 C CA . GLU B 1 123 ? 6.203 -12.031 -16.188 1 97.38 123 GLU B CA 1
ATOM 2003 C C . GLU B 1 123 ? 6.855 -13.156 -15.391 1 97.38 123 GLU B C 1
ATOM 2005 O O . GLU B 1 123 ? 7.746 -13.844 -15.891 1 97.38 123 GLU B O 1
ATOM 2010 N N . VAL B 1 124 ? 6.574 -13.273 -14.109 1 97.94 124 VAL B N 1
ATOM 2011 C CA . VAL B 1 124 ? 7.23 -14.281 -13.281 1 97.94 124 VAL B CA 1
ATOM 2012 C C . VAL B 1 124 ? 6.52 -15.625 -13.438 1 97.94 124 VAL B C 1
ATOM 2014 O O . VAL B 1 124 ? 5.309 -15.719 -13.227 1 97.94 124 VAL B O 1
ATOM 2017 N N . PRO B 1 125 ? 7.168 -16.656 -13.836 1 96.81 125 PRO B N 1
ATOM 2018 C CA . PRO B 1 125 ? 6.535 -17.953 -14.125 1 96.81 125 PRO B CA 1
ATOM 2019 C C . PRO B 1 125 ? 6.086 -18.688 -12.859 1 96.81 125 PRO B C 1
ATOM 2021 O O . PRO B 1 125 ? 6.703 -19.672 -12.461 1 96.81 125 PRO B O 1
ATOM 2024 N N . ILE B 1 126 ? 5.066 -18.297 -12.25 1 95.62 126 ILE B N 1
ATOM 2025 C CA . ILE B 1 126 ? 4.348 -18.891 -11.133 1 95.62 126 ILE B CA 1
ATOM 2026 C C . ILE B 1 126 ? 2.896 -19.156 -11.523 1 95.62 126 ILE B C 1
ATOM 2028 O O . ILE B 1 126 ? 2.236 -18.281 -12.102 1 95.62 126 ILE B O 1
ATOM 2032 N N . TRP B 1 127 ? 2.396 -20.344 -11.211 1 91.38 127 TRP B N 1
ATOM 2033 C CA . TRP B 1 127 ? 1.056 -20.75 -11.633 1 91.38 127 TRP B CA 1
ATOM 2034 C C . TRP B 1 127 ? 0.194 -21.109 -10.43 1 91.38 127 TRP B C 1
ATOM 2036 O O . TRP B 1 127 ? 0.712 -21.531 -9.391 1 91.38 127 TRP B O 1
ATOM 2046 N N . LYS B 1 128 ? -1.015 -20.781 -10.586 1 89.81 128 LYS B N 1
ATOM 2047 C CA . LYS B 1 128 ? -1.974 -21.109 -9.531 1 89.81 128 LYS B CA 1
ATOM 2048 C C . LYS B 1 128 ? -2.861 -22.281 -9.938 1 89.81 128 LYS B C 1
ATOM 2050 O O . LYS B 1 128 ? -3.324 -22.359 -11.078 1 89.81 128 LYS B O 1
ATOM 2055 N N . GLU B 1 129 ? -2.941 -23.203 -9.102 1 86.88 129 GLU B N 1
ATOM 2056 C CA . GLU B 1 129 ? -3.898 -24.297 -9.242 1 86.88 129 GLU B CA 1
ATOM 2057 C C . GLU B 1 129 ? -5.023 -24.188 -8.211 1 86.88 129 GLU B C 1
ATOM 2059 O O . GLU B 1 129 ? -4.766 -24.078 -7.012 1 86.88 129 GLU B O 1
ATOM 2064 N N . GLN B 1 130 ? -6.199 -24.141 -8.758 1 85.25 130 GLN B N 1
ATOM 2065 C CA . GLN B 1 130 ? -7.309 -23.969 -7.824 1 85.25 130 GLN B CA 1
ATOM 2066 C C . GLN B 1 130 ? -8.305 -25.125 -7.93 1 85.25 130 GLN B C 1
ATOM 2068 O O . GLN B 1 130 ? -8.547 -25.641 -9.016 1 85.25 130 GLN B O 1
ATOM 2073 N N . GLU B 1 131 ? -8.641 -25.562 -6.828 1 80.62 131 GLU B N 1
ATOM 2074 C CA . GLU B 1 131 ? -9.703 -26.547 -6.719 1 80.62 131 GLU B CA 1
ATOM 2075 C C . GLU B 1 131 ? -11.039 -25.891 -6.398 1 80.62 131 GLU B C 1
ATOM 2077 O O . GLU B 1 131 ? -11.156 -25.156 -5.414 1 80.62 131 GLU B O 1
ATOM 2082 N N . LEU B 1 132 ? -12.07 -26.203 -7.332 1 76.06 132 LEU B N 1
ATOM 2083 C CA . LEU B 1 132 ? -13.406 -25.641 -7.133 1 76.06 132 LEU B CA 1
ATOM 2084 C C . LEU B 1 132 ? -14.234 -26.531 -6.211 1 76.06 132 LEU B C 1
ATOM 2086 O O . LEU B 1 132 ? -13.859 -27.672 -5.949 1 76.06 132 LEU B O 1
ATOM 2090 N N . THR B 1 133 ? -15.242 -25.906 -5.656 1 75.25 133 THR B N 1
ATOM 2091 C CA . THR B 1 133 ? -16.062 -26.625 -4.684 1 75.25 133 THR B CA 1
ATOM 2092 C C . THR B 1 133 ? -16.719 -27.844 -5.32 1 75.25 133 THR B C 1
ATOM 2094 O O . THR B 1 133 ? -17.125 -28.766 -4.621 1 75.25 133 THR B O 1
ATOM 2097 N N . ASP B 1 134 ? -16.781 -27.781 -6.602 1 74.56 134 ASP B N 1
ATOM 2098 C CA . ASP B 1 134 ? -17.391 -28.922 -7.27 1 74.56 134 ASP B CA 1
ATOM 2099 C C . ASP B 1 134 ? -16.359 -30.016 -7.527 1 74.56 134 ASP B C 1
ATOM 2101 O O . ASP B 1 134 ? -16.688 -31.062 -8.117 1 74.56 134 ASP 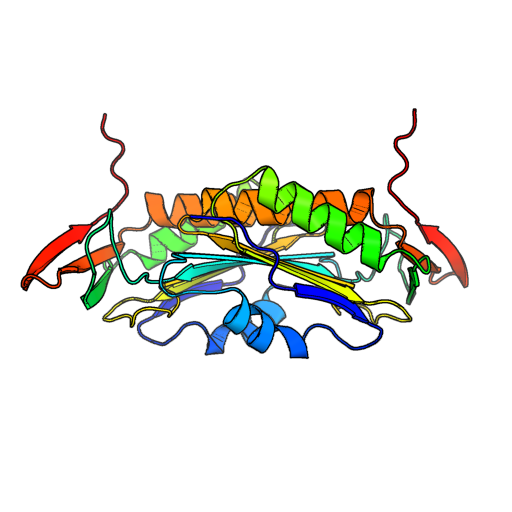B O 1
ATOM 2105 N N . GLY B 1 135 ? -15.219 -29.781 -7.105 1 74.19 135 GLY B N 1
ATOM 2106 C CA . GLY B 1 135 ? -14.164 -30.781 -7.211 1 74.19 135 GLY B CA 1
ATOM 2107 C C . GLY B 1 135 ? -13.289 -30.594 -8.43 1 74.19 135 GLY B C 1
ATOM 2108 O O . GLY B 1 135 ? -12.25 -31.25 -8.562 1 74.19 135 GLY B O 1
ATOM 2109 N N . SER B 1 136 ? -13.656 -29.688 -9.375 1 78.56 136 SER B N 1
ATOM 2110 C CA . SER B 1 136 ? -12.852 -29.484 -10.57 1 78.56 136 SER B CA 1
ATOM 2111 C C . SER B 1 136 ? -11.625 -28.625 -10.273 1 78.56 136 SER B C 1
ATOM 2113 O O . SER B 1 136 ? -11.641 -27.812 -9.336 1 78.56 136 SER B O 1
ATOM 2115 N N . VAL B 1 137 ? -10.516 -29 -11.031 1 74.88 137 VAL B N 1
ATOM 2116 C CA . VAL B 1 137 ? -9.258 -28.281 -10.867 1 74.88 137 VAL B CA 1
ATOM 2117 C C . VAL B 1 137 ? -9.016 -27.375 -12.078 1 74.88 137 VAL B C 1
ATOM 2119 O O . VAL B 1 137 ? -9.188 -27.797 -13.219 1 74.88 137 VAL B O 1
ATOM 2122 N N . GLN B 1 138 ? -8.664 -26.062 -11.836 1 77.62 138 GLN B N 1
ATOM 2123 C CA . GLN B 1 138 ? -8.328 -25.094 -12.867 1 77.62 138 GLN B CA 1
ATOM 2124 C C . GLN B 1 138 ? -6.926 -24.531 -12.656 1 77.62 138 GLN B C 1
ATOM 2126 O O . GLN B 1 138 ? -6.516 -24.281 -11.516 1 77.62 138 GLN B O 1
ATOM 2131 N N . TRP B 1 139 ? -6.125 -24.562 -13.719 1 71.25 139 TRP B N 1
ATOM 2132 C CA . TRP B 1 139 ? -4.793 -23.969 -13.719 1 71.25 139 TRP B CA 1
ATOM 2133 C C . TRP B 1 139 ? -4.816 -22.578 -14.336 1 71.25 139 TRP B C 1
ATOM 2135 O O . TRP B 1 139 ? -5.383 -22.375 -15.414 1 71.25 139 TRP B O 1
ATOM 2145 N N . VAL B 1 140 ? -4.43 -21.672 -13.453 1 68.88 140 VAL B N 1
ATOM 2146 C CA . VAL B 1 140 ? -4.352 -20.297 -13.953 1 68.88 140 VAL B CA 1
ATOM 2147 C C . VAL B 1 140 ? -2.895 -19.828 -13.953 1 68.88 140 VAL B C 1
ATOM 2149 O O . VAL B 1 140 ? -2.229 -19.859 -12.914 1 68.88 140 VAL B O 1
ATOM 2152 N N . GLY B 1 141 ? -2.311 -19.703 -15.172 1 67.06 141 GLY B N 1
ATOM 2153 C CA . GLY B 1 141 ? -0.923 -19.297 -15.312 1 67.06 141 GLY B CA 1
ATOM 2154 C C . GLY B 1 141 ? -0.765 -17.812 -15.547 1 67.06 141 GLY B C 1
ATOM 2155 O O . GLY B 1 141 ? -1.656 -17.016 -15.219 1 67.06 141 GLY B O 1
ATOM 2156 N N . ILE B 1 142 ? 0.395 -17.438 -16.188 1 65.12 142 ILE B N 1
ATOM 2157 C CA . ILE B 1 142 ? 0.776 -16.078 -16.547 1 65.12 142 ILE B CA 1
ATOM 2158 C C . ILE B 1 142 ? -0.297 -15.469 -17.453 1 65.12 142 ILE B C 1
ATOM 2160 O O . ILE B 1 142 ? -0.933 -16.172 -18.234 1 65.12 142 ILE B O 1
ATOM 2164 N N . ASP B 1 143 ? -0.848 -14.328 -16.969 1 54.75 143 ASP B N 1
ATOM 2165 C CA . ASP B 1 143 ? -1.804 -13.641 -17.828 1 54.75 143 ASP B CA 1
ATOM 2166 C C . ASP B 1 143 ? -1.328 -13.641 -19.281 1 54.75 143 ASP B C 1
ATOM 2168 O O . ASP B 1 143 ? -0.239 -13.148 -19.578 1 54.75 143 ASP B O 1
ATOM 2172 N N . THR B 1 144 ? -1.452 -14.68 -20 1 44.81 144 THR B N 1
ATOM 2173 C CA . THR B 1 144 ? -1.038 -14.742 -21.391 1 44.81 144 THR B CA 1
ATOM 2174 C C . THR B 1 144 ? -1.678 -13.617 -22.203 1 44.81 144 THR B C 1
ATOM 2176 O O . THR B 1 144 ? -2.885 -13.391 -22.109 1 44.81 144 THR B O 1
ATOM 2179 N N . PRO B 1 145 ? -0.855 -12.68 -22.75 1 38.72 145 PRO B N 1
ATOM 2180 C CA . PRO B 1 145 ? -1.503 -11.773 -23.703 1 38.72 145 PRO B CA 1
ATOM 2181 C C . PRO B 1 145 ? -2.307 -12.508 -24.766 1 38.72 145 PRO B C 1
ATOM 2183 O O . PRO B 1 145 ? -1.808 -13.453 -25.375 1 38.72 145 PRO B O 1
ATOM 2186 N N . THR B 1 146 ? -3.562 -12.781 -24.609 1 32.19 146 THR B N 1
ATOM 2187 C CA . THR B 1 146 ? -4.223 -13.242 -25.828 1 32.19 146 THR B CA 1
ATOM 2188 C C . THR B 1 146 ? -3.836 -12.367 -27.016 1 32.19 146 THR B C 1
ATOM 2190 O O . THR B 1 146 ? -3.98 -11.141 -26.969 1 32.19 146 THR B O 1
ATOM 2193 N N . GLY B 1 147 ? -3.014 -12.867 -27.922 1 25.56 147 GLY B N 1
ATOM 2194 C CA . GLY B 1 147 ? -2.783 -12.195 -29.188 1 25.56 147 GLY B CA 1
ATOM 2195 C C . GLY B 1 147 ? -4.051 -11.641 -29.797 1 25.56 147 GLY B C 1
ATOM 2196 O O . GLY B 1 147 ? -5.137 -12.195 -29.609 1 25.56 147 GLY B O 1
#

Nearest PDB structures (foldseek):
  2q5w-assembly1_E  TM=9.369E-01  e=5.712E-15  Staphylococcus aureus
  7l32-assembly2_B  TM=8.027E-01  e=1.054E-14  Burkholderia ambifaria MC40-6
  7l32-assembly1_A-2  TM=8.158E-01  e=7.081E-14  Burkholderia ambifaria MC40-6
  7l2a-assembly1_A  TM=8.067E-01  e=1.715E-13  Burkholderia multivorans ATCC 17616
  7l32-assembly2_C  TM=8.274E-01  e=1.320E-12  Burkholderia ambifaria MC40-6

Secondary structure (DSSP, 8-state):
---EEEEEEEESS-SGGGHHHHHHHH--TT--EEEEEEEE--SEETTEEEEEEEEEE-TTHHHHHHHHHHHHHHHSTT-EEEEEEE-EE--TTSEEEEEEEEESSHHHHHHHHHHHHHHHHHHS-EEEEEEETTS-EEEE-S-----/---EEEEEEEESS-SGGGHHHHHHHH--TT--EEEEEEEE--SEETTEEEEEEEEEE-TTHHHHHHHHHHHHHHHSTT-EEEEEEE-EE--TTSEEEEEEEEESSHHHHHHHHHHHHHHHHHHS-EEEEEEETTS-EEEE-S-----

Organism: NCBI:txid85336

Sequence (294 aa):
MDSTVVHASITEDPLEPLLAGAKESTMTRAMGALVVFDGIVRDHDHGEPVAALAYTAHPQAIDYLERVLRSVAEEIPGVRLWAAHRVGPIPIGESALTVLAAAAHRGTAFTACSL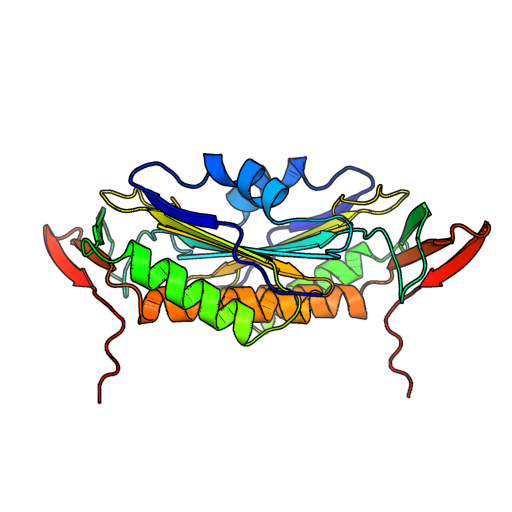AADRIKAEVPIWKEQELTDGSVQWVGIDTPTGMDSTVVHASITEDPLEPLLAGAKESTMTRAMGALVVFDGIVRDHDHGEPVAALAYTAHPQAIDYLERVLRSVAEEIPGVRLWAAHRVGPIPIGESALTVLAAAAHRGTAFTACSLAADRIKAEVPIWKEQELTDGSVQWVGIDTPTG

Solvent-accessible surface area (backbone atoms only — not comparable to full-atom values): 14770 Å² total; per-residue (Å²): 107,81,39,40,71,70,45,69,49,71,40,72,57,80,51,74,83,47,45,67,61,47,52,60,68,45,50,52,53,68,29,21,12,39,25,37,38,33,36,25,34,35,42,50,57,97,88,36,52,41,72,45,37,31,29,47,64,47,92,59,25,59,61,41,45,46,49,49,46,47,51,48,27,69,74,39,76,35,27,25,34,36,38,39,35,42,33,41,77,50,58,69,67,38,56,40,31,39,35,36,12,20,9,59,41,54,69,60,7,49,51,50,31,53,50,44,54,51,44,42,56,49,63,25,56,47,32,38,39,34,32,32,75,86,68,50,77,48,79,49,60,47,67,64,77,79,126,107,79,39,39,69,71,46,70,50,70,40,72,56,80,52,73,83,45,46,66,61,49,53,58,68,44,51,54,55,68,29,22,14,38,25,37,38,33,37,26,35,35,41,49,56,96,88,36,53,41,72,45,38,32,28,48,63,47,92,60,25,60,60,40,44,46,49,48,46,47,51,47,27,69,73,39,75,33,27,24,32,36,38,40,35,41,31,41,76,48,58,69,65,39,57,40,32,39,36,35,12,21,9,56,41,56,69,59,7,48,51,50,31,54,50,42,53,52,46,43,55,50,63,22,54,46,32,36,40,32,32,33,74,86,68,49,76,48,79,46,59,45,66,63,78,78,126

Radius of gyration: 19.54 Å; Cα contacts (8 Å, |Δi|>4): 711; chains: 2; bounding box: 40×61×48 Å

Foldseek 3Di:
DAEEEQEEEEEQDFCVVCVVVQVVSFDDPLWPDKDKDFDFAAQDDPPFGFDWKFKDADPCLRVFLVVLLVVLSVVQGFKYKYKYAHGTIDDGGTGRMMMMITGNDHVSRVVSRVSSVVCSLQTRFMWMWTATPVGDIDIDTHPPPPD/DAEEEQEEEEEQDFCVVCVVVQVVSFDDPLWPDKDKDFDFAAQDDPPFGFDWKFKDADPCLRVFLVVLLVVLSVVQGFKYKYKYAHGTIDDGGTGRMMMMITGNDHVSRVVSRVSSVVCSLQTRFMWMWTATPVGDIDIDTHPPPPD

pLDDT: mean 92.17, std 12.92, range [25.56, 99.0]

InterPro domains:
  IPR003448 Molybdopterin biosynthesis MoaE [PF02391] (23-123)
  IPR003448 Molybdopterin biosynthesis MoaE [cd00756] (29-140)
  IPR036563 Molybdopterin biosynthesis MoaE subunit superfamily [G3DSA:3.90.1170.40] (5-145)
  IPR036563 Molybdopterin biosynthesis MoaE subunit superfamily [SSF54690] (26-141)